Protein AF-X1LBW1-F1 (afdb_monomer_lite)

Sequence (336 aa):
MSADENAVLFTNGDNDTFAPWCLQEAYRVRKDVRIVNLSLANGAWYIKQIRDYMNLELGWTDEQIRALRPYRLPDGRTFRIQDQVINAIIDNNAGRVPINFSVTVQSSARKYHGMQTDSLLTLSGMKYRFDHKTSVLSFAGDESIAFFSDPELFRYASFVNQDVYKNETTIRVMGNLTNALLMTADGLRKSGRIEESVVILKQALEIMPTFYGTIRILAGLYAEQGETDSILALLEQYPQADKREVHLVLAKAYRSLDQPDRAGAVLDNLLIKWPTYRPALDEMMRLLIGMKNTEAIIAVLERWVHHNPGDEPVKEALQELINRLETDADSAGREM

Radius of gyration: 27.54 Å; chains: 1; bounding box: 62×52×82 Å

Foldseek 3Di:
DLFDFLEEEEDQDDPVAPVVVCCCPVVVPRVSYHYHHLVCLQDLVVLVCCCPVSVAAQVDDSVRSVVDQWDADPVRDICGSSQSSLQSRCVRCPVVHKYKYFLNQDQVSQDYPNHRQQQQWEQAAGITTGHNPGRHRHYDQVRNLCCLPPCVNDDCPLLLDPVDDDDPVNLVVCVSNLVSLQVSLVNCVVVVNLVSSLVSLVVSCSRPVQPLVSLLVNLLSCLVVLNLVVLVVSCVVNVPHPCLSSLLSSLVSCVVVVNLVSSLVSLVVSCVVPVQPVSSLVSNCVSCVVVVPLVVNLVSLVSSCVVVVPPVVSVVVSVVSVVVVVVVVVVVVVVD

Structure (mmCIF, N/CA/C/O backbone):
data_AF-X1LBW1-F1
#
_entry.id   AF-X1LBW1-F1
#
loop_
_atom_site.group_PDB
_atom_site.id
_atom_site.type_symbol
_atom_site.label_atom_id
_atom_site.label_alt_id
_atom_site.label_comp_id
_atom_site.label_asym_id
_atom_site.label_entity_id
_atom_site.label_seq_id
_atom_site.pdbx_PDB_ins_code
_atom_site.Cartn_x
_atom_site.Cartn_y
_atom_site.Cartn_z
_atom_site.occupancy
_atom_site.B_iso_or_equiv
_atom_site.auth_seq_id
_atom_site.auth_comp_id
_atom_site.auth_asym_id
_atom_site.auth_atom_id
_atom_site.pdbx_PDB_model_num
ATOM 1 N N . MET A 1 1 ? 1.157 -11.118 -17.095 1.00 52.69 1 MET A N 1
ATOM 2 C CA . MET A 1 1 ? 2.175 -10.160 -16.574 1.00 52.69 1 MET A CA 1
ATOM 3 C C . MET A 1 1 ? 1.594 -8.765 -16.725 1.00 52.69 1 MET A C 1
ATOM 5 O O . MET A 1 1 ? 1.121 -8.473 -17.813 1.00 52.69 1 MET A O 1
ATOM 9 N N . SER A 1 2 ? 1.597 -7.940 -15.674 1.00 68.88 2 SER A N 1
ATOM 10 C CA . SER A 1 2 ? 0.909 -6.635 -15.665 1.00 68.88 2 SER A CA 1
ATOM 11 C C . SER A 1 2 ? 1.465 -5.621 -16.668 1.00 68.88 2 SER A C 1
ATOM 13 O O . SER A 1 2 ? 0.782 -4.655 -16.983 1.00 68.88 2 SER A O 1
ATOM 15 N N . ALA A 1 3 ? 2.696 -5.789 -17.158 1.00 82.06 3 ALA A N 1
ATOM 16 C CA . ALA A 1 3 ? 3.318 -4.862 -18.097 1.00 82.06 3 ALA A CA 1
ATOM 17 C C . ALA A 1 3 ? 2.674 -4.935 -19.491 1.00 82.06 3 ALA A C 1
ATOM 19 O O . ALA A 1 3 ? 2.510 -6.026 -20.051 1.00 82.06 3 ALA A O 1
ATOM 20 N N . ASP A 1 4 ? 2.374 -3.759 -20.045 1.00 88.50 4 ASP A N 1
ATOM 21 C CA . ASP A 1 4 ? 1.836 -3.593 -21.397 1.00 88.50 4 ASP A CA 1
ATOM 22 C C . ASP A 1 4 ? 2.829 -4.117 -22.446 1.00 88.50 4 ASP A C 1
ATOM 24 O O . ASP A 1 4 ? 4.012 -4.329 -22.154 1.00 88.50 4 ASP A O 1
ATOM 28 N N . GLU A 1 5 ? 2.355 -4.344 -23.667 1.00 91.62 5 GLU A N 1
ATOM 29 C CA . GLU A 1 5 ? 3.211 -4.772 -24.773 1.00 91.62 5 GLU A CA 1
ATOM 30 C C . GLU A 1 5 ? 4.333 -3.750 -25.030 1.00 91.62 5 GLU A C 1
ATOM 32 O O . GLU A 1 5 ? 4.108 -2.538 -24.999 1.00 91.62 5 GLU A O 1
ATOM 37 N N . ASN A 1 6 ? 5.554 -4.238 -25.269 1.00 95.06 6 ASN A N 1
ATOM 38 C CA . ASN A 1 6 ? 6.750 -3.429 -25.545 1.00 95.06 6 ASN A CA 1
ATOM 39 C C . ASN A 1 6 ? 7.173 -2.459 -24.421 1.00 95.06 6 ASN A C 1
ATOM 41 O O . ASN A 1 6 ? 8.059 -1.623 -24.630 1.00 95.06 6 ASN A O 1
ATOM 45 N N . ALA A 1 7 ? 6.566 -2.551 -23.236 1.00 96.25 7 ALA A N 1
ATOM 46 C CA . ALA A 1 7 ? 6.783 -1.600 -22.156 1.00 96.25 7 ALA A CA 1
ATOM 47 C C . ALA A 1 7 ? 8.219 -1.605 -21.612 1.00 96.25 7 ALA A C 1
ATOM 49 O O . ALA A 1 7 ? 8.915 -2.621 -21.626 1.00 96.25 7 ALA A O 1
ATOM 50 N N . VAL A 1 8 ? 8.623 -0.479 -21.029 1.00 97.56 8 VAL A N 1
ATOM 51 C CA . VAL A 1 8 ? 9.737 -0.418 -20.080 1.00 97.56 8 VAL A CA 1
ATOM 52 C C . VAL A 1 8 ? 9.185 -0.657 -18.680 1.00 97.56 8 VAL A C 1
ATOM 54 O O . VAL A 1 8 ? 8.220 -0.007 -18.282 1.00 97.56 8 VAL A O 1
ATOM 57 N N . LEU A 1 9 ? 9.792 -1.571 -17.926 1.00 96.69 9 LEU A N 1
ATOM 58 C CA . LEU A 1 9 ? 9.482 -1.819 -16.522 1.00 96.69 9 LEU A CA 1
ATOM 59 C C . LEU A 1 9 ? 10.721 -1.548 -15.670 1.00 96.69 9 LEU A C 1
ATOM 61 O O . LEU A 1 9 ? 11.683 -2.316 -15.693 1.00 96.69 9 LEU A O 1
ATOM 65 N N . PHE A 1 10 ? 10.681 -0.470 -14.895 1.00 96.75 10 PHE A N 1
ATOM 66 C CA . PHE A 1 10 ? 11.687 -0.179 -13.885 1.00 96.75 10 PHE A CA 1
ATOM 67 C C . PHE A 1 10 ? 11.488 -1.051 -12.647 1.00 96.75 10 PHE A C 1
ATOM 69 O O . PHE A 1 10 ? 10.387 -1.127 -12.091 1.00 96.75 10 PHE A O 1
ATOM 76 N N . THR A 1 11 ? 12.573 -1.660 -12.189 1.00 95.19 11 THR A N 1
ATOM 77 C CA . THR A 1 11 ? 12.629 -2.554 -11.029 1.00 95.19 11 THR A CA 1
ATOM 78 C C . THR A 1 11 ? 13.737 -2.109 -10.076 1.00 95.19 11 THR A C 1
ATOM 80 O O . THR A 1 11 ? 14.621 -1.332 -10.451 1.00 95.19 11 THR A O 1
ATOM 83 N N . ASN A 1 12 ? 13.698 -2.559 -8.819 1.00 89.12 12 ASN A N 1
ATOM 84 C CA . ASN A 1 12 ? 14.688 -2.133 -7.826 1.00 89.12 12 ASN A CA 1
ATOM 85 C C . ASN A 1 12 ? 15.908 -3.072 -7.779 1.00 89.12 12 ASN A C 1
ATOM 87 O O . ASN A 1 12 ? 17.006 -2.627 -7.444 1.00 89.12 12 ASN A O 1
ATOM 91 N N . GLY A 1 13 ? 15.736 -4.345 -8.151 1.00 87.25 13 GLY A N 1
ATOM 92 C CA . GLY A 1 13 ? 16.783 -5.363 -8.195 1.00 87.25 13 GLY A CA 1
ATOM 93 C C . GLY A 1 13 ? 16.398 -6.656 -7.473 1.00 87.25 13 GLY A C 1
ATOM 94 O O . GLY A 1 13 ? 15.361 -6.751 -6.821 1.00 87.25 13 GLY A O 1
ATOM 95 N N . ASP A 1 14 ? 17.279 -7.655 -7.555 1.00 84.69 14 ASP A N 1
ATOM 96 C CA . ASP A 1 14 ? 17.098 -8.954 -6.899 1.00 84.69 14 ASP A CA 1
ATOM 97 C C . ASP A 1 14 ? 15.855 -9.709 -7.423 1.00 84.69 14 ASP A C 1
ATOM 99 O O . ASP A 1 14 ? 15.765 -10.007 -8.623 1.00 84.69 14 ASP A O 1
ATOM 103 N N . ASN A 1 15 ? 14.880 -9.988 -6.557 1.00 83.62 15 ASN A N 1
ATOM 104 C CA . ASN A 1 15 ? 13.738 -10.857 -6.850 1.00 83.62 15 ASN A CA 1
ATOM 105 C C . ASN A 1 15 ? 12.766 -10.293 -7.898 1.00 83.62 15 ASN A C 1
ATOM 107 O O . ASN A 1 15 ? 12.076 -11.063 -8.564 1.00 83.62 15 ASN A O 1
ATOM 111 N N . ASP A 1 16 ? 12.713 -8.970 -8.077 1.00 86.62 16 ASP A N 1
ATOM 112 C CA . ASP A 1 16 ? 11.838 -8.329 -9.068 1.00 86.62 16 ASP A CA 1
ATOM 113 C C . ASP A 1 16 ? 12.497 -8.164 -10.451 1.00 86.62 16 ASP A C 1
ATOM 115 O O . ASP A 1 16 ? 11.848 -7.697 -11.383 1.00 86.62 16 ASP A O 1
ATOM 119 N N . THR A 1 17 ? 13.768 -8.564 -10.599 1.00 93.44 17 THR A N 1
ATOM 120 C CA . THR A 1 17 ? 14.554 -8.388 -11.832 1.00 93.44 17 THR A CA 1
ATOM 121 C C . THR A 1 17 ? 15.082 -9.708 -12.384 1.00 93.44 17 THR A C 1
ATOM 123 O O . THR A 1 17 ? 14.859 -10.021 -13.553 1.00 93.44 17 THR A O 1
ATOM 126 N N . PHE A 1 18 ? 15.797 -10.494 -11.572 1.00 93.94 18 PHE A N 1
ATOM 127 C CA . PHE A 1 18 ? 16.566 -11.629 -12.092 1.00 93.94 18 PHE A CA 1
ATOM 128 C C . PHE A 1 18 ? 15.677 -12.783 -12.559 1.00 93.94 18 PHE A C 1
ATOM 130 O O . PHE A 1 18 ? 15.949 -13.383 -13.598 1.00 93.94 18 PHE A O 1
ATOM 137 N N . ALA A 1 19 ? 14.588 -13.066 -11.840 1.00 91.50 19 ALA A N 1
ATOM 138 C CA . ALA A 1 19 ? 13.623 -14.075 -12.265 1.00 91.50 19 ALA A CA 1
ATOM 139 C C . ALA A 1 19 ? 12.946 -13.691 -13.599 1.00 91.50 19 ALA A C 1
ATOM 141 O O . ALA A 1 19 ? 12.982 -14.504 -14.526 1.00 91.50 19 ALA A O 1
ATOM 142 N N . PRO A 1 20 ? 12.424 -12.460 -13.776 1.00 92.31 20 PRO A N 1
ATOM 143 C CA . PRO A 1 20 ? 11.953 -12.006 -15.082 1.00 92.31 20 PRO A CA 1
ATOM 144 C C . PRO A 1 20 ? 13.001 -12.059 -16.207 1.00 92.31 20 PRO A C 1
ATOM 146 O O . PRO A 1 20 ? 12.679 -12.530 -17.295 1.00 92.31 20 PRO A O 1
ATOM 149 N N . TRP A 1 21 ? 14.257 -11.665 -15.969 1.00 95.25 21 TRP A N 1
ATOM 150 C CA . TRP A 1 21 ? 15.316 -11.806 -16.983 1.00 95.25 21 TRP A CA 1
ATOM 151 C C . TRP A 1 21 ? 15.579 -13.260 -17.369 1.00 95.25 21 TRP A C 1
ATOM 153 O O . TRP A 1 21 ? 15.756 -13.557 -18.548 1.00 95.25 21 TRP A O 1
ATOM 163 N N . CYS A 1 22 ? 15.566 -14.182 -16.405 1.00 96.06 22 CYS A N 1
ATOM 164 C CA . CYS A 1 22 ? 15.678 -15.610 -16.687 1.00 96.06 22 CYS A CA 1
ATOM 165 C C . CYS A 1 22 ? 14.526 -16.085 -17.588 1.00 96.06 22 CYS A C 1
ATOM 167 O O . CYS A 1 22 ? 14.761 -16.744 -18.602 1.00 96.06 22 CYS A O 1
ATOM 169 N N . LEU A 1 23 ? 13.287 -15.682 -17.278 1.00 94.50 23 LEU A N 1
ATOM 170 C CA . LEU A 1 23 ? 12.117 -15.972 -18.112 1.00 94.50 23 LEU A CA 1
ATOM 171 C C . LEU A 1 23 ? 12.276 -15.430 -19.542 1.00 94.50 23 LEU A C 1
ATOM 173 O O . LEU A 1 23 ? 11.955 -16.132 -20.501 1.00 94.50 23 LEU A O 1
ATOM 177 N N . GLN A 1 24 ? 12.817 -14.222 -19.702 1.00 95.31 24 GLN A N 1
ATOM 178 C CA . GLN A 1 24 ? 13.047 -13.615 -21.015 1.00 95.31 24 GLN A CA 1
ATOM 179 C C . GLN A 1 24 ? 14.163 -14.303 -21.803 1.00 95.31 24 GLN A C 1
ATOM 181 O O . GLN A 1 24 ? 14.005 -14.595 -22.993 1.00 95.31 24 GLN A O 1
ATOM 186 N N . GLU A 1 25 ? 15.301 -14.569 -21.165 1.00 95.12 25 GLU A N 1
ATOM 187 C CA . GLU A 1 25 ? 16.496 -15.013 -21.878 1.00 95.12 25 GLU A CA 1
ATOM 188 C C . GLU A 1 25 ? 16.581 -16.523 -22.048 1.00 95.12 25 GLU A C 1
ATOM 190 O O . GLU A 1 25 ? 16.871 -16.977 -23.157 1.00 95.12 25 GLU A O 1
ATOM 195 N N . ALA A 1 26 ? 16.265 -17.295 -21.008 1.00 97.31 26 ALA A N 1
ATOM 196 C CA . ALA A 1 26 ? 16.287 -18.753 -21.072 1.00 97.31 26 ALA A CA 1
ATOM 197 C C . ALA A 1 26 ? 14.982 -19.316 -21.649 1.00 97.31 26 ALA A C 1
ATOM 199 O O . ALA A 1 26 ? 15.019 -20.195 -22.507 1.00 97.31 26 ALA A O 1
ATOM 200 N N . TYR A 1 27 ? 13.835 -18.780 -21.220 1.00 96.62 27 TYR A N 1
ATOM 201 C CA . TYR A 1 27 ? 12.519 -19.345 -21.549 1.00 96.62 27 TYR A CA 1
ATOM 202 C C . TYR A 1 27 ? 11.760 -18.582 -22.641 1.00 96.62 27 TYR A C 1
ATOM 204 O O . TYR A 1 27 ? 10.669 -18.994 -23.025 1.00 96.62 27 TYR A O 1
ATOM 212 N N . ARG A 1 28 ? 12.339 -17.497 -23.177 1.00 95.56 28 ARG A N 1
ATOM 213 C CA . ARG A 1 28 ? 11.780 -16.703 -24.288 1.00 95.56 28 ARG A CA 1
ATOM 214 C C . ARG A 1 28 ? 10.382 -16.130 -24.013 1.00 95.56 28 ARG A C 1
ATOM 216 O O . ARG A 1 28 ? 9.629 -15.855 -24.943 1.00 95.56 28 ARG A O 1
ATOM 223 N N . VAL A 1 29 ? 10.047 -15.893 -22.746 1.00 93.81 29 VAL A N 1
ATOM 224 C CA . VAL A 1 29 ? 8.759 -15.323 -22.324 1.00 93.81 29 VAL A CA 1
ATOM 225 C C . VAL A 1 29 ? 8.837 -13.798 -22.316 1.00 93.81 29 VAL A C 1
ATOM 227 O O . VAL A 1 29 ? 9.729 -13.243 -21.685 1.00 93.81 29 VAL A O 1
ATOM 230 N N . ARG A 1 30 ? 7.882 -13.112 -22.963 1.00 92.69 30 ARG A N 1
ATOM 231 C CA . ARG A 1 30 ? 7.738 -11.637 -22.937 1.00 92.69 30 ARG A CA 1
ATOM 232 C C . ARG A 1 30 ? 9.042 -10.876 -23.226 1.00 92.69 30 ARG A C 1
ATOM 234 O O . ARG A 1 30 ? 9.407 -9.939 -22.514 1.00 92.69 30 ARG A O 1
ATOM 241 N N . LYS A 1 31 ? 9.765 -11.279 -24.280 1.00 94.56 31 LYS A N 1
ATOM 242 C CA . LYS A 1 31 ? 10.986 -10.583 -24.739 1.00 94.56 31 LYS A CA 1
ATOM 243 C C . LYS A 1 31 ? 10.730 -9.152 -25.237 1.00 94.56 31 LYS A C 1
ATOM 245 O O . LYS A 1 31 ? 11.685 -8.420 -25.462 1.00 94.56 31 LYS A O 1
ATOM 250 N N . ASP A 1 32 ? 9.468 -8.769 -25.410 1.00 95.19 32 ASP A N 1
ATOM 251 C CA . ASP A 1 32 ? 9.035 -7.419 -25.771 1.00 95.19 32 ASP A CA 1
ATOM 252 C C . ASP A 1 32 ? 9.242 -6.400 -24.634 1.00 95.19 32 ASP A C 1
ATOM 254 O O . ASP A 1 32 ? 9.499 -5.227 -24.895 1.00 95.19 32 ASP A O 1
ATOM 258 N N . VAL A 1 33 ? 9.165 -6.825 -23.367 1.00 96.06 33 VAL A N 1
ATOM 259 C CA . VAL A 1 33 ? 9.290 -5.922 -22.210 1.00 96.06 33 VAL A CA 1
ATOM 260 C C . VAL A 1 33 ? 10.757 -5.638 -21.899 1.00 96.06 33 VAL A C 1
ATOM 262 O O . VAL A 1 33 ? 11.563 -6.552 -21.753 1.00 96.06 33 VAL A O 1
ATOM 265 N N . ARG A 1 34 ? 11.121 -4.371 -21.702 1.00 96.94 34 ARG A N 1
ATOM 266 C CA . ARG A 1 34 ? 12.467 -3.983 -21.258 1.00 96.94 34 ARG A CA 1
ATOM 267 C C . ARG A 1 34 ? 12.488 -3.837 -19.746 1.00 96.94 34 ARG A C 1
ATOM 269 O O . ARG A 1 34 ? 11.929 -2.885 -19.208 1.00 96.94 34 ARG A O 1
ATOM 276 N N . ILE A 1 35 ? 13.139 -4.771 -19.060 1.00 96.88 35 ILE A N 1
ATOM 277 C CA . ILE A 1 35 ? 13.239 -4.767 -17.597 1.00 96.88 35 ILE A CA 1
ATOM 278 C C . ILE A 1 35 ? 14.522 -4.046 -17.184 1.00 96.88 35 ILE A C 1
ATOM 280 O O . ILE A 1 35 ? 15.626 -4.569 -17.373 1.00 96.88 35 ILE A O 1
ATOM 284 N N . VAL A 1 36 ? 14.364 -2.841 -16.632 1.00 97.50 36 VAL A N 1
ATOM 285 C CA . VAL A 1 36 ? 15.458 -1.932 -16.275 1.00 97.50 36 VAL A CA 1
ATOM 286 C C . VAL A 1 36 ? 15.658 -1.916 -14.761 1.00 97.50 36 VAL A C 1
ATOM 288 O O . VAL A 1 36 ? 14.841 -1.382 -14.013 1.00 97.50 36 VAL A O 1
ATOM 291 N N . ASN A 1 37 ? 16.787 -2.458 -14.314 1.00 96.88 37 ASN A N 1
ATOM 292 C CA . ASN A 1 37 ? 17.170 -2.521 -12.909 1.00 96.88 37 ASN A CA 1
ATOM 293 C C . ASN A 1 37 ? 17.844 -1.216 -12.469 1.00 96.88 37 ASN A C 1
ATOM 295 O O . ASN A 1 37 ? 18.961 -0.905 -12.892 1.00 96.88 37 ASN A O 1
ATOM 299 N N . LEU A 1 38 ? 17.199 -0.478 -11.566 1.00 95.50 38 LEU A N 1
ATOM 300 C CA . LEU A 1 38 ? 17.697 0.814 -11.095 1.00 95.50 38 LEU A CA 1
ATOM 301 C C . LEU A 1 38 ? 18.982 0.716 -10.262 1.00 95.50 38 LEU A C 1
ATOM 303 O O . LEU A 1 38 ? 19.807 1.627 -10.321 1.00 95.50 38 LEU A O 1
ATOM 307 N N . SER A 1 39 ? 19.203 -0.386 -9.541 1.00 93.25 39 SER A N 1
ATOM 308 C CA . SER A 1 39 ? 20.447 -0.598 -8.788 1.00 93.25 39 SER A CA 1
ATOM 309 C C . SER A 1 39 ? 21.655 -0.726 -9.720 1.00 93.25 39 SER A C 1
ATOM 311 O O . SER A 1 39 ? 22.729 -0.194 -9.430 1.00 93.25 39 SER A O 1
ATOM 313 N N . LEU A 1 40 ? 21.475 -1.371 -10.879 1.00 95.69 40 LEU A N 1
ATOM 314 C CA . LEU A 1 40 ? 22.520 -1.522 -11.897 1.00 95.69 40 LEU A CA 1
ATOM 315 C C . LEU A 1 40 ? 22.649 -0.291 -12.806 1.00 95.69 40 LEU A C 1
ATOM 317 O O . LEU A 1 40 ? 23.730 -0.051 -13.347 1.00 95.69 40 LEU A O 1
ATOM 321 N N . ALA A 1 41 ? 21.607 0.545 -12.907 1.00 95.50 41 ALA A N 1
ATOM 322 C CA . ALA A 1 41 ? 21.559 1.796 -13.685 1.00 95.50 41 ALA A CA 1
ATOM 323 C C . ALA A 1 41 ? 22.493 2.917 -13.181 1.00 95.50 41 ALA A C 1
ATOM 325 O O . ALA A 1 41 ? 22.325 4.082 -13.524 1.00 95.50 41 ALA A O 1
ATOM 326 N N . ASN A 1 42 ? 23.508 2.570 -12.393 1.00 94.25 42 ASN A N 1
ATOM 327 C CA . ASN A 1 42 ? 24.615 3.440 -12.015 1.00 94.25 42 ASN A CA 1
ATOM 328 C C . ASN A 1 42 ? 25.922 3.071 -12.748 1.00 94.25 42 ASN A C 1
ATOM 330 O O . ASN A 1 42 ? 26.865 3.861 -12.759 1.00 94.25 42 ASN A O 1
ATOM 334 N N . GLY A 1 43 ? 25.998 1.880 -13.357 1.00 95.75 43 GLY A N 1
ATOM 335 C CA . GLY A 1 43 ? 27.180 1.390 -14.062 1.00 95.75 43 GLY A CA 1
ATOM 336 C C . GLY A 1 43 ? 27.147 1.700 -15.557 1.00 95.75 43 GLY A C 1
ATOM 337 O O . GLY A 1 43 ? 26.205 1.324 -16.250 1.00 95.75 43 GLY A O 1
ATOM 338 N N . ALA A 1 44 ? 28.216 2.305 -16.085 1.00 97.12 44 ALA A N 1
ATOM 339 C CA . ALA A 1 44 ? 28.330 2.644 -17.508 1.00 97.12 44 ALA A CA 1
ATOM 340 C C . ALA A 1 44 ? 28.107 1.438 -18.444 1.00 97.12 44 ALA A C 1
ATOM 342 O O . ALA A 1 44 ? 27.504 1.586 -19.501 1.00 97.12 44 ALA A O 1
ATOM 343 N N . TRP A 1 45 ? 28.555 0.240 -18.050 1.00 97.44 45 TRP A N 1
ATOM 344 C CA . TRP A 1 45 ? 28.339 -0.992 -18.817 1.00 97.44 45 TRP A CA 1
ATOM 345 C C . TRP A 1 45 ? 26.848 -1.330 -18.963 1.00 97.44 45 TRP A C 1
ATOM 347 O O . TRP A 1 45 ? 26.405 -1.703 -20.045 1.00 97.44 45 TRP A O 1
ATOM 357 N N . TYR A 1 46 ? 26.064 -1.150 -17.897 1.00 97.75 46 TYR A N 1
ATOM 358 C CA . TYR A 1 46 ? 24.644 -1.481 -17.891 1.00 97.75 46 TYR A CA 1
ATOM 359 C C . TYR A 1 46 ? 23.833 -0.417 -18.625 1.00 97.75 46 TYR A C 1
ATOM 361 O O . TYR A 1 46 ? 22.914 -0.741 -19.365 1.00 97.75 46 TYR A O 1
ATOM 369 N N . ILE A 1 47 ? 24.227 0.854 -18.511 1.00 98.50 47 ILE A N 1
ATOM 370 C CA . ILE A 1 47 ? 23.620 1.946 -19.284 1.00 98.50 47 ILE A CA 1
ATOM 371 C C . ILE A 1 47 ? 23.821 1.720 -20.792 1.00 98.50 47 ILE A C 1
ATOM 373 O O . ILE A 1 47 ? 22.891 1.916 -21.571 1.00 98.50 47 ILE A O 1
ATOM 377 N N . LYS A 1 48 ? 24.993 1.223 -21.212 1.00 98.25 48 LYS A N 1
ATOM 378 C CA . LYS A 1 48 ? 25.202 0.785 -22.602 1.00 98.25 48 LYS A CA 1
ATOM 379 C C . LYS A 1 48 ? 24.311 -0.396 -22.975 1.00 98.25 48 LYS A C 1
ATOM 381 O O . LYS A 1 48 ? 23.717 -0.379 -24.040 1.00 98.25 48 LYS A O 1
ATOM 386 N N . GLN A 1 49 ? 24.149 -1.384 -22.094 1.00 97.56 49 GLN A N 1
ATOM 387 C CA . GLN A 1 49 ? 23.229 -2.500 -22.336 1.00 97.56 49 GLN A CA 1
ATOM 388 C C . GLN A 1 49 ? 21.771 -2.031 -22.501 1.00 97.56 49 GLN A C 1
ATOM 390 O O . GLN A 1 49 ? 21.075 -2.520 -23.387 1.00 97.56 49 GLN A O 1
ATOM 395 N N . ILE A 1 50 ? 21.312 -1.069 -21.695 1.00 98.19 50 ILE A N 1
ATOM 396 C CA . ILE A 1 50 ? 19.992 -0.439 -21.849 1.00 98.19 50 ILE A CA 1
ATOM 397 C C . ILE A 1 50 ? 19.856 0.174 -23.252 1.00 98.19 50 ILE A C 1
ATOM 399 O O . ILE A 1 50 ? 18.870 -0.081 -23.942 1.00 98.19 50 ILE A O 1
ATOM 403 N N . ARG A 1 51 ? 20.856 0.947 -23.691 1.00 98.25 51 ARG A N 1
ATOM 404 C CA . ARG A 1 51 ? 20.834 1.599 -25.006 1.00 98.25 51 ARG A CA 1
ATOM 405 C C . ARG A 1 51 ? 20.887 0.594 -26.158 1.00 98.25 51 ARG A C 1
ATOM 407 O O . ARG A 1 51 ? 20.036 0.622 -27.037 1.00 98.25 51 ARG A O 1
ATOM 414 N N . ASP A 1 52 ? 21.866 -0.303 -26.128 1.00 97.69 52 ASP A N 1
ATOM 415 C CA . ASP A 1 52 ? 22.264 -1.110 -27.284 1.00 97.69 52 ASP A CA 1
ATOM 416 C C . ASP A 1 52 ? 21.507 -2.440 -27.358 1.00 97.69 52 ASP A C 1
ATOM 418 O O . ASP A 1 52 ? 21.049 -2.838 -28.426 1.00 97.69 52 ASP A O 1
ATOM 422 N N . TYR A 1 53 ? 21.360 -3.138 -26.226 1.00 95.81 53 TYR A N 1
ATOM 423 C CA . TYR A 1 53 ? 20.718 -4.457 -26.182 1.00 95.81 53 TYR A CA 1
ATOM 424 C C . TYR A 1 53 ? 19.206 -4.356 -25.976 1.00 95.81 53 TYR A C 1
ATOM 426 O O . TYR A 1 53 ? 18.442 -5.020 -26.672 1.00 95.81 53 TYR A O 1
ATOM 434 N N . MET A 1 54 ? 18.757 -3.516 -25.036 1.00 96.00 54 MET A N 1
ATOM 435 C CA . MET A 1 54 ? 17.319 -3.317 -24.789 1.00 96.00 54 MET A CA 1
ATOM 436 C C . MET A 1 54 ? 16.671 -2.369 -25.812 1.00 96.00 54 MET A C 1
ATOM 438 O O . MET A 1 54 ? 15.439 -2.271 -25.862 1.00 96.00 54 MET A O 1
ATOM 442 N N . ASN A 1 55 ? 17.496 -1.722 -26.647 1.00 96.00 55 ASN A N 1
ATOM 443 C CA . ASN A 1 55 ? 17.097 -0.796 -27.702 1.00 96.00 55 ASN A CA 1
ATOM 444 C C . ASN A 1 55 ? 16.220 0.348 -27.163 1.00 96.00 55 ASN A C 1
ATOM 446 O O . ASN A 1 55 ? 15.118 0.588 -27.663 1.00 96.00 55 ASN A O 1
ATOM 450 N N . LEU A 1 56 ? 16.685 0.993 -26.085 1.00 97.50 56 LEU A N 1
ATOM 451 C CA . LEU A 1 56 ? 16.056 2.175 -25.494 1.00 97.50 56 LEU A CA 1
ATOM 452 C C . LEU A 1 56 ? 16.867 3.427 -25.813 1.00 97.50 56 LEU A C 1
ATOM 454 O O . LEU A 1 56 ? 18.082 3.474 -25.627 1.00 97.50 56 LEU A O 1
ATOM 458 N N . GLU A 1 57 ? 16.186 4.469 -26.273 1.00 97.56 57 GLU A N 1
ATOM 459 C CA . GLU A 1 57 ? 16.846 5.708 -26.657 1.00 97.56 57 GLU A CA 1
ATOM 460 C C . GLU A 1 57 ? 17.247 6.496 -25.405 1.00 97.56 57 GLU A C 1
ATOM 462 O O . GLU A 1 57 ? 16.407 6.789 -24.560 1.00 97.56 57 GLU A O 1
ATOM 467 N N . LEU A 1 58 ? 18.536 6.811 -25.251 1.00 97.75 58 LEU A N 1
ATOM 468 C CA . LEU A 1 58 ? 19.040 7.593 -24.109 1.00 97.75 58 LEU A CA 1
ATOM 469 C C . LEU A 1 58 ? 19.565 8.976 -24.513 1.00 97.75 58 LEU A C 1
ATOM 471 O O . LEU A 1 58 ? 19.838 9.801 -23.648 1.00 97.75 58 LEU A O 1
ATOM 475 N N . GLY A 1 59 ? 19.765 9.217 -25.813 1.00 96.62 59 GLY A N 1
ATOM 476 C CA . GLY A 1 59 ? 20.383 10.449 -26.312 1.00 96.62 59 GLY A CA 1
ATOM 477 C C . GLY A 1 59 ? 21.861 10.617 -25.929 1.00 96.62 59 GLY A C 1
ATOM 478 O O . GLY A 1 59 ? 22.382 11.728 -26.004 1.00 96.62 59 GLY A O 1
ATOM 479 N N . TRP A 1 60 ? 22.542 9.542 -25.507 1.00 98.00 60 TRP A N 1
ATOM 480 C CA . TRP A 1 60 ? 23.928 9.597 -25.031 1.00 98.00 60 TRP A CA 1
ATOM 481 C C . TRP A 1 60 ? 24.906 8.757 -25.854 1.00 98.00 60 TRP A C 1
ATOM 483 O O . TRP A 1 60 ? 24.671 7.576 -26.140 1.00 98.00 60 TRP A O 1
ATOM 493 N N . THR A 1 61 ? 26.067 9.345 -26.144 1.00 97.94 61 THR A N 1
ATOM 494 C CA . THR A 1 61 ? 27.234 8.635 -26.679 1.00 97.94 61 THR A CA 1
ATOM 495 C C . THR A 1 61 ? 27.949 7.825 -25.597 1.00 97.94 61 THR A C 1
ATOM 497 O O . THR A 1 61 ? 27.716 7.973 -24.395 1.00 97.94 61 THR A O 1
ATOM 500 N N . ASP A 1 62 ? 28.879 6.973 -26.020 1.00 97.88 62 ASP A N 1
ATOM 501 C CA . ASP A 1 62 ? 29.730 6.196 -25.121 1.00 97.88 62 ASP A CA 1
ATOM 502 C C . ASP A 1 62 ? 30.561 7.068 -24.172 1.00 97.88 62 ASP A C 1
ATOM 504 O O . ASP A 1 62 ? 30.739 6.723 -23.001 1.00 97.88 62 ASP A O 1
ATOM 508 N N . GLU A 1 63 ? 31.066 8.198 -24.665 1.00 97.69 63 GLU A N 1
ATOM 509 C CA . GLU A 1 63 ? 31.817 9.183 -23.888 1.00 97.69 63 GLU A CA 1
ATOM 510 C C . GLU A 1 63 ? 30.925 9.828 -22.829 1.00 97.69 63 GLU A C 1
ATOM 512 O O . GLU A 1 63 ? 31.326 9.902 -21.667 1.00 97.69 63 GLU A O 1
ATOM 517 N N . GLN A 1 64 ? 29.707 10.228 -23.205 1.00 98.00 64 GLN A N 1
ATOM 518 C CA . GLN A 1 64 ? 28.742 10.829 -22.283 1.00 98.00 64 GLN A CA 1
ATOM 519 C C . GLN A 1 64 ? 28.339 9.844 -21.183 1.00 98.00 64 GLN A C 1
ATOM 521 O O . GLN A 1 64 ? 28.383 10.206 -20.010 1.00 98.00 64 GLN A O 1
ATOM 526 N N . ILE A 1 65 ? 28.065 8.578 -21.526 1.00 98.06 65 ILE A N 1
ATOM 527 C CA . ILE A 1 65 ? 27.761 7.528 -20.539 1.00 98.06 65 ILE A CA 1
ATOM 528 C C . ILE A 1 65 ? 28.926 7.340 -19.554 1.00 98.06 65 ILE A C 1
ATOM 530 O O . ILE A 1 65 ? 28.707 7.257 -18.345 1.00 98.06 65 ILE A O 1
ATOM 534 N N . ARG A 1 66 ? 30.181 7.304 -20.032 1.00 96.25 66 ARG A N 1
ATOM 535 C CA . ARG A 1 66 ? 31.367 7.200 -19.154 1.00 96.25 66 ARG A CA 1
ATOM 536 C C . ARG A 1 66 ? 31.564 8.437 -18.272 1.00 96.25 66 ARG A C 1
ATOM 538 O O . ARG A 1 66 ? 32.159 8.329 -17.195 1.00 96.25 66 ARG A O 1
ATOM 545 N N . ALA A 1 67 ? 31.086 9.595 -18.716 1.00 96.94 67 ALA A N 1
ATOM 546 C CA . ALA A 1 67 ? 31.204 10.865 -18.011 1.00 96.94 67 ALA A CA 1
ATOM 547 C C . ALA A 1 67 ? 30.077 11.124 -16.994 1.00 96.94 67 ALA A C 1
ATOM 549 O O . ALA A 1 67 ? 30.223 12.039 -16.189 1.00 96.94 67 ALA A O 1
ATOM 550 N N . LEU A 1 68 ? 29.001 10.324 -16.968 1.00 97.12 68 LEU A N 1
ATOM 551 C CA . LEU A 1 68 ? 27.896 10.494 -16.014 1.00 97.12 68 LEU A CA 1
ATOM 552 C C . LEU A 1 68 ? 28.393 10.472 -14.565 1.00 97.12 68 LEU A C 1
ATOM 554 O O . LEU A 1 68 ? 29.116 9.562 -14.148 1.00 97.12 68 LEU A O 1
ATOM 558 N N . ARG A 1 69 ? 27.990 11.467 -13.775 1.00 96.25 69 ARG A N 1
ATOM 559 C CA . ARG A 1 69 ? 28.311 11.567 -12.347 1.00 96.25 69 ARG A CA 1
ATOM 560 C C . ARG A 1 69 ? 27.078 12.012 -11.567 1.00 96.25 69 ARG A C 1
ATOM 562 O O . ARG A 1 69 ? 26.271 12.778 -12.097 1.00 96.25 69 ARG A O 1
ATOM 569 N N . PRO A 1 70 ? 26.919 11.577 -10.306 1.00 95.19 70 PRO A N 1
ATOM 570 C CA . PRO A 1 70 ? 25.955 12.199 -9.416 1.00 95.19 70 PRO A CA 1
ATOM 571 C C . PRO A 1 70 ? 26.308 13.674 -9.203 1.00 95.19 70 PRO A C 1
ATOM 573 O O . PRO A 1 70 ? 27.486 14.015 -9.087 1.00 95.19 70 PRO A O 1
ATOM 576 N N . TYR A 1 71 ? 25.302 14.533 -9.083 1.00 93.56 71 TYR A N 1
ATOM 577 C CA . TYR A 1 71 ? 25.496 15.945 -8.746 1.00 93.56 71 TYR A CA 1
ATOM 578 C C . TYR A 1 71 ? 24.480 16.412 -7.699 1.00 93.56 71 TYR A C 1
ATOM 580 O O . TYR A 1 71 ? 23.509 15.715 -7.397 1.00 93.56 71 TYR A O 1
ATOM 588 N N . ARG A 1 72 ? 24.735 17.567 -7.077 1.00 92.88 72 ARG A N 1
ATOM 589 C CA . ARG A 1 72 ? 23.847 18.164 -6.068 1.00 92.88 72 ARG A CA 1
ATOM 590 C C . ARG A 1 72 ? 22.876 19.136 -6.732 1.00 92.88 72 ARG A C 1
ATOM 592 O O . ARG A 1 72 ? 23.289 19.961 -7.540 1.00 92.88 72 ARG A O 1
ATOM 599 N N . LEU A 1 73 ? 21.598 19.022 -6.385 1.00 87.75 73 LEU A N 1
ATOM 600 C CA . LEU A 1 73 ? 20.559 19.978 -6.756 1.00 87.75 73 LEU A CA 1
ATOM 601 C C . LEU A 1 73 ? 20.626 21.217 -5.841 1.00 87.75 73 LEU A C 1
ATOM 603 O O . LEU A 1 73 ? 21.181 21.120 -4.742 1.00 87.75 73 LEU A O 1
ATOM 607 N N . PRO A 1 74 ? 20.046 22.365 -6.248 1.00 88.81 74 PRO A N 1
ATOM 608 C CA . PRO A 1 74 ? 20.038 23.594 -5.444 1.00 88.81 74 PRO A CA 1
ATOM 609 C C . PRO A 1 74 ? 19.454 23.436 -4.032 1.00 88.81 74 PRO A C 1
ATOM 611 O O . PRO A 1 74 ? 19.853 24.141 -3.115 1.00 88.81 74 PRO A O 1
ATOM 614 N N . ASP A 1 75 ? 18.550 22.477 -3.838 1.00 86.56 75 ASP A N 1
ATOM 615 C CA . ASP A 1 75 ? 17.940 22.146 -2.544 1.00 86.56 75 ASP A CA 1
ATOM 616 C C . ASP A 1 75 ? 18.770 21.162 -1.690 1.00 86.56 75 ASP A C 1
ATOM 618 O O . ASP A 1 75 ? 18.292 20.633 -0.688 1.00 86.56 75 ASP A O 1
ATOM 622 N N . GLY A 1 76 ? 20.009 20.872 -2.097 1.00 85.94 76 GLY A N 1
ATOM 623 C CA . GLY A 1 76 ? 20.940 19.999 -1.383 1.00 85.94 76 GLY A CA 1
ATOM 624 C C . GLY A 1 76 ? 20.760 18.501 -1.649 1.00 85.94 76 GLY A C 1
ATOM 625 O O . GLY A 1 76 ? 21.625 17.702 -1.263 1.00 85.94 76 GLY A O 1
ATOM 626 N N . ARG A 1 77 ? 19.699 18.074 -2.348 1.00 85.62 77 ARG A N 1
ATOM 627 C CA . ARG A 1 77 ? 19.492 16.656 -2.691 1.00 85.62 77 ARG A CA 1
ATOM 628 C C . ARG A 1 77 ? 20.529 16.180 -3.713 1.00 85.62 77 ARG A C 1
ATOM 630 O O . ARG A 1 77 ? 20.975 16.932 -4.574 1.00 85.62 77 ARG A O 1
ATOM 637 N N . THR A 1 78 ? 20.916 14.905 -3.644 1.00 89.56 78 THR A N 1
ATOM 638 C CA . THR A 1 78 ? 21.752 14.276 -4.682 1.00 89.56 78 THR A CA 1
ATOM 639 C C . THR A 1 78 ? 20.878 13.761 -5.818 1.00 89.56 78 THR A C 1
ATOM 641 O O . THR A 1 78 ? 19.961 12.969 -5.584 1.00 89.56 78 THR A O 1
ATOM 644 N N . PHE A 1 79 ? 21.201 14.170 -7.042 1.00 91.56 79 PHE A N 1
ATOM 645 C CA . PHE A 1 79 ? 20.682 13.580 -8.267 1.00 91.56 79 PHE A CA 1
ATOM 646 C C . PHE A 1 79 ? 21.628 12.466 -8.717 1.00 91.56 79 PHE A C 1
ATOM 648 O O . PHE A 1 79 ? 22.780 12.717 -9.082 1.00 91.56 79 PHE A O 1
ATOM 655 N N . ARG A 1 80 ? 21.181 11.214 -8.590 1.00 93.69 80 ARG A N 1
ATOM 656 C CA . ARG A 1 80 ? 22.007 10.018 -8.827 1.00 93.69 80 ARG A CA 1
ATOM 657 C C . ARG A 1 80 ? 22.088 9.703 -10.319 1.00 93.69 80 ARG A C 1
ATOM 659 O O . ARG A 1 80 ? 21.292 10.207 -11.104 1.00 93.69 80 ARG A O 1
ATOM 666 N N . ILE A 1 81 ? 23.007 8.818 -10.703 1.00 95.69 81 ILE A N 1
ATOM 667 C CA . ILE A 1 81 ? 23.099 8.348 -12.095 1.00 95.69 81 ILE A CA 1
ATOM 668 C C . ILE A 1 81 ? 21.812 7.612 -12.491 1.00 95.69 81 ILE A C 1
ATOM 670 O O . ILE A 1 81 ? 21.250 7.916 -13.534 1.00 95.69 81 ILE A O 1
ATOM 674 N N . GLN A 1 82 ? 21.269 6.747 -11.628 1.00 94.81 82 GLN A N 1
ATOM 675 C CA . GLN A 1 82 ? 19.976 6.101 -11.896 1.00 94.81 82 GLN A CA 1
ATOM 676 C C . GLN A 1 82 ? 18.828 7.099 -12.141 1.00 94.81 82 GLN A C 1
ATOM 678 O O . GLN A 1 82 ? 17.968 6.835 -12.973 1.00 94.81 82 GLN A O 1
ATOM 683 N N . ASP A 1 83 ? 18.822 8.252 -11.456 1.00 94.44 83 ASP A N 1
ATOM 684 C CA . ASP A 1 83 ? 17.783 9.275 -11.638 1.00 94.44 83 ASP A CA 1
ATOM 685 C C . ASP A 1 83 ? 17.949 9.949 -13.019 1.00 94.44 83 ASP A C 1
ATOM 687 O O . ASP A 1 83 ? 16.971 10.204 -13.718 1.00 94.44 83 ASP A O 1
ATOM 691 N N . GLN A 1 84 ? 19.197 10.156 -13.461 1.00 96.31 84 GLN A N 1
ATOM 692 C CA . GLN A 1 84 ? 19.519 10.640 -14.810 1.00 96.31 84 GLN A CA 1
ATOM 693 C C . GLN A 1 84 ? 19.105 9.630 -15.893 1.00 96.31 84 GLN A C 1
ATOM 695 O O . GLN A 1 84 ? 18.590 10.030 -16.933 1.00 96.31 84 GLN A O 1
ATOM 700 N N . VAL A 1 85 ? 19.301 8.327 -15.658 1.00 97.12 85 VAL A N 1
ATOM 701 C CA . VAL A 1 85 ? 18.891 7.260 -16.591 1.00 97.12 85 VAL A CA 1
ATOM 702 C C . VAL A 1 85 ? 17.369 7.191 -16.717 1.00 97.12 85 VAL A C 1
ATOM 704 O O . VAL A 1 85 ? 16.867 7.074 -17.832 1.00 97.12 85 VAL A O 1
ATOM 707 N N . ILE A 1 86 ? 16.629 7.308 -15.606 1.00 96.44 86 ILE A N 1
ATOM 708 C CA . ILE A 1 86 ? 15.159 7.395 -15.631 1.00 96.44 86 ILE A CA 1
ATOM 709 C C . ILE A 1 86 ? 14.718 8.577 -16.499 1.00 96.44 86 ILE A C 1
ATOM 711 O O . ILE A 1 86 ? 13.899 8.384 -17.394 1.00 96.44 86 ILE A O 1
ATOM 715 N N . ASN A 1 87 ? 15.294 9.766 -16.276 1.00 96.19 87 ASN A N 1
ATOM 716 C CA . ASN A 1 87 ? 15.021 10.947 -17.096 1.00 96.19 87 ASN A CA 1
ATOM 717 C C . ASN A 1 87 ? 15.248 10.669 -18.582 1.00 96.19 87 ASN A C 1
ATOM 719 O O . ASN A 1 87 ? 14.331 10.851 -19.368 1.00 96.19 87 ASN A O 1
ATOM 723 N N . ALA A 1 88 ? 16.428 10.169 -18.957 1.00 97.62 88 ALA A N 1
ATOM 724 C CA . ALA A 1 88 ? 16.757 9.911 -20.355 1.00 97.62 88 ALA A CA 1
ATOM 725 C C . ALA A 1 88 ? 15.804 8.905 -21.014 1.00 97.62 88 ALA A C 1
ATOM 727 O O . ALA A 1 88 ? 15.390 9.104 -22.153 1.00 97.62 88 ALA A O 1
ATOM 728 N N . ILE A 1 89 ? 15.417 7.841 -20.307 1.00 97.75 89 ILE A N 1
ATOM 729 C CA . ILE A 1 89 ? 14.456 6.873 -20.841 1.00 97.75 89 ILE A CA 1
ATOM 730 C C . ILE A 1 89 ? 13.084 7.528 -21.015 1.00 97.75 89 ILE A C 1
ATOM 732 O O . ILE A 1 89 ? 12.487 7.394 -22.080 1.00 97.75 89 ILE A O 1
ATOM 736 N N . ILE A 1 90 ? 12.579 8.236 -20.003 1.00 96.06 90 ILE A N 1
ATOM 737 C CA . ILE A 1 90 ? 11.265 8.882 -20.086 1.00 96.06 90 ILE A CA 1
ATOM 738 C C . ILE A 1 90 ? 11.262 9.945 -21.191 1.00 96.06 90 ILE A C 1
ATOM 740 O O . ILE A 1 90 ? 10.416 9.876 -22.076 1.00 96.06 90 ILE A O 1
ATOM 744 N N . ASP A 1 91 ? 12.229 10.862 -21.198 1.00 95.94 91 ASP A N 1
ATOM 745 C CA . ASP A 1 91 ? 12.302 11.989 -22.137 1.00 95.94 91 ASP A CA 1
ATOM 746 C C . ASP A 1 91 ? 12.338 11.533 -23.606 1.00 95.94 91 ASP A C 1
ATOM 748 O O . ASP A 1 91 ? 11.710 12.154 -24.460 1.00 95.94 91 ASP A O 1
ATOM 752 N N . ASN A 1 92 ? 13.040 10.435 -23.906 1.00 97.06 92 ASN A N 1
ATOM 753 C CA . ASN A 1 92 ? 13.238 9.982 -25.287 1.00 97.06 92 ASN A CA 1
ATOM 754 C C . ASN A 1 92 ? 12.261 8.880 -25.737 1.00 97.06 92 ASN A C 1
ATOM 756 O O . ASN A 1 92 ? 12.139 8.621 -26.936 1.00 97.06 92 ASN A O 1
ATOM 760 N N . ASN A 1 93 ? 11.581 8.195 -24.808 1.00 96.69 93 ASN A N 1
ATOM 761 C CA . ASN A 1 93 ? 10.766 7.016 -25.139 1.00 96.69 93 ASN A CA 1
ATOM 762 C C . ASN A 1 93 ? 9.299 7.129 -24.700 1.00 96.69 93 ASN A C 1
ATOM 764 O O . ASN A 1 93 ? 8.460 6.391 -25.232 1.00 96.69 93 ASN A O 1
ATOM 768 N N . ALA A 1 94 ? 8.957 8.026 -23.768 1.00 92.75 94 ALA A N 1
ATOM 769 C CA . ALA A 1 94 ? 7.566 8.223 -23.373 1.00 92.75 94 ALA A CA 1
ATOM 770 C C . ALA A 1 94 ? 6.718 8.656 -24.581 1.00 92.75 94 ALA A C 1
ATOM 772 O O . ALA A 1 94 ? 7.131 9.463 -25.410 1.00 92.75 94 ALA A O 1
ATOM 773 N N . GLY A 1 95 ? 5.528 8.067 -24.712 1.00 90.62 95 GLY A N 1
ATOM 774 C CA . GLY A 1 95 ? 4.644 8.257 -25.869 1.00 90.62 95 GLY A CA 1
ATOM 775 C C . GLY A 1 95 ? 4.922 7.313 -27.046 1.00 90.62 95 GLY A C 1
ATOM 776 O O . GLY A 1 95 ? 4.014 7.073 -27.835 1.00 90.62 95 GLY A O 1
ATOM 777 N N . ARG A 1 96 ? 6.122 6.719 -27.139 1.00 93.25 96 ARG A N 1
ATOM 778 C CA . ARG A 1 96 ? 6.433 5.646 -28.107 1.00 93.25 96 ARG A CA 1
ATOM 779 C C . ARG A 1 96 ? 6.234 4.259 -27.514 1.00 93.25 96 ARG A C 1
ATOM 781 O O . ARG A 1 96 ? 5.761 3.361 -28.201 1.00 93.25 96 ARG A O 1
ATOM 788 N N . VAL A 1 97 ? 6.612 4.089 -26.250 1.00 95.06 97 VAL A N 1
ATOM 789 C CA . VAL A 1 97 ? 6.425 2.848 -25.491 1.00 95.06 97 VAL A CA 1
ATOM 790 C C . VAL A 1 97 ? 5.842 3.153 -24.111 1.00 95.06 97 VAL A C 1
ATOM 792 O O . VAL A 1 97 ? 6.113 4.224 -23.557 1.00 95.06 97 VAL A O 1
ATOM 795 N N . PRO A 1 98 ? 5.055 2.233 -23.526 1.00 95.81 98 PRO A N 1
ATOM 796 C CA . PRO A 1 98 ? 4.585 2.380 -22.155 1.00 95.81 98 PRO A CA 1
ATOM 797 C C . PRO A 1 98 ? 5.761 2.376 -21.174 1.00 95.81 98 PRO A C 1
ATOM 799 O O . PRO A 1 98 ? 6.640 1.518 -21.259 1.00 95.81 98 PRO A O 1
ATOM 802 N N . ILE A 1 99 ? 5.769 3.312 -20.227 1.00 95.81 99 ILE A N 1
ATOM 803 C CA . ILE A 1 99 ? 6.778 3.376 -19.167 1.00 95.81 99 ILE A CA 1
ATOM 804 C C . ILE A 1 99 ? 6.113 3.018 -17.844 1.00 95.81 99 ILE A C 1
ATOM 806 O O . ILE A 1 99 ? 5.129 3.636 -17.447 1.00 95.81 99 ILE A O 1
ATOM 810 N N . ASN A 1 100 ? 6.652 2.016 -17.160 1.00 95.38 100 ASN A N 1
ATOM 811 C CA . ASN A 1 100 ? 6.095 1.473 -15.934 1.00 95.38 100 ASN A CA 1
ATOM 812 C C . ASN A 1 100 ? 7.173 1.361 -14.853 1.00 95.38 100 ASN A C 1
ATOM 814 O O . ASN A 1 100 ? 8.333 1.063 -15.132 1.00 95.38 100 ASN A O 1
ATOM 818 N N . PHE A 1 101 ? 6.771 1.515 -13.598 1.00 94.50 101 PHE A N 1
ATOM 819 C CA . PHE A 1 101 ? 7.569 1.162 -12.430 1.00 94.50 101 PHE A CA 1
ATOM 820 C C . PHE A 1 101 ? 6.889 0.016 -11.692 1.00 94.50 101 PHE A C 1
ATOM 822 O O . PHE A 1 101 ? 5.681 0.053 -11.471 1.00 94.50 101 PHE A O 1
ATOM 829 N N . SER A 1 102 ? 7.649 -0.986 -11.262 1.00 93.12 102 SER A N 1
ATOM 830 C CA . SER A 1 102 ? 7.123 -2.000 -10.346 1.00 93.12 102 SER A CA 1
ATOM 831 C C . SER A 1 102 ? 6.678 -1.352 -9.028 1.00 93.12 102 SER A C 1
ATOM 833 O O . SER A 1 102 ? 7.289 -0.381 -8.565 1.00 93.12 102 SER A O 1
ATOM 835 N N . VAL A 1 103 ? 5.650 -1.914 -8.382 1.00 90.44 103 VAL A N 1
ATOM 836 C CA . VAL A 1 103 ? 5.222 -1.482 -7.036 1.00 90.44 103 VAL A CA 1
ATOM 837 C C . VAL A 1 103 ? 6.317 -1.633 -5.975 1.00 90.44 103 VAL A C 1
ATOM 839 O O . VAL A 1 103 ? 6.274 -0.961 -4.950 1.00 90.44 103 VAL A O 1
ATOM 842 N N . THR A 1 104 ? 7.326 -2.466 -6.244 1.00 89.12 104 THR A N 1
ATOM 843 C CA . THR A 1 104 ? 8.513 -2.673 -5.397 1.00 89.12 104 THR A CA 1
ATOM 844 C C . THR A 1 104 ? 9.526 -1.532 -5.468 1.00 89.12 104 THR A C 1
ATOM 846 O O . THR A 1 104 ? 10.357 -1.394 -4.569 1.00 89.12 104 THR A O 1
ATOM 849 N N . VAL A 1 105 ? 9.480 -0.694 -6.508 1.00 91.62 105 VAL A N 1
ATOM 850 C CA . VAL A 1 105 ? 10.298 0.519 -6.550 1.00 91.62 105 VAL A CA 1
ATOM 851 C C . VAL A 1 105 ? 9.729 1.484 -5.509 1.00 91.62 105 VAL A C 1
ATOM 853 O O . VAL A 1 105 ? 8.520 1.652 -5.404 1.00 91.62 105 VAL A O 1
ATOM 856 N N . GLN A 1 106 ? 10.563 2.115 -4.690 1.00 88.38 106 GLN A N 1
ATOM 857 C CA . GLN A 1 106 ? 10.078 3.083 -3.698 1.00 88.38 106 GLN A CA 1
ATOM 858 C C . GLN A 1 106 ? 9.909 4.470 -4.334 1.00 88.38 106 GLN A C 1
ATOM 860 O O . GLN A 1 106 ? 10.644 4.804 -5.264 1.00 88.38 106 GLN A O 1
ATOM 865 N N . SER A 1 107 ? 9.019 5.325 -3.813 1.00 87.44 107 SER A N 1
ATOM 866 C CA . SER A 1 107 ? 8.859 6.706 -4.324 1.00 87.44 107 SER A CA 1
ATOM 867 C C . SER A 1 107 ? 10.169 7.507 -4.256 1.00 87.44 107 SER A C 1
ATOM 869 O O . SER A 1 107 ? 10.467 8.305 -5.137 1.00 87.44 107 SER A O 1
ATOM 871 N N . SER A 1 108 ? 11.046 7.214 -3.289 1.00 87.00 108 SER A N 1
ATOM 872 C CA . SER A 1 108 ? 12.396 7.798 -3.196 1.00 87.00 108 SER A CA 1
ATOM 873 C C . SER A 1 108 ? 13.338 7.409 -4.353 1.00 87.00 108 SER A C 1
ATOM 875 O O . SER A 1 108 ? 14.331 8.100 -4.614 1.00 87.00 108 SER A O 1
ATOM 877 N N . ALA A 1 109 ? 13.052 6.304 -5.044 1.00 87.81 109 ALA A N 1
ATOM 878 C CA . ALA A 1 109 ? 13.805 5.783 -6.182 1.00 87.81 109 ALA A CA 1
ATOM 879 C C . ALA A 1 109 ? 13.187 6.153 -7.540 1.00 87.81 109 ALA A C 1
ATOM 881 O O . ALA A 1 109 ? 13.866 6.009 -8.553 1.00 87.81 109 ALA A O 1
ATOM 882 N N . ARG A 1 110 ? 11.951 6.673 -7.569 1.00 88.38 110 ARG A N 1
ATOM 883 C CA . ARG A 1 110 ? 11.285 7.154 -8.786 1.00 88.38 110 ARG A CA 1
ATOM 884 C C . ARG A 1 110 ? 11.302 8.675 -8.839 1.00 88.38 110 ARG A C 1
ATOM 886 O O . ARG A 1 110 ? 10.422 9.354 -8.308 1.00 88.38 110 ARG A O 1
ATOM 893 N N . LYS A 1 111 ? 12.345 9.217 -9.456 1.00 88.06 111 LYS A N 1
ATOM 894 C CA . LYS A 1 111 ? 12.493 10.659 -9.646 1.00 88.06 111 LYS A CA 1
ATOM 895 C C . LYS A 1 111 ? 12.506 10.987 -11.125 1.00 88.06 111 LYS A C 1
ATOM 897 O O . LYS A 1 111 ? 13.143 10.279 -11.896 1.00 88.06 111 LYS A O 1
ATOM 902 N N . TYR A 1 112 ? 11.847 12.082 -11.474 1.00 89.25 112 TYR A N 1
ATOM 903 C CA . TYR A 1 112 ? 11.845 12.633 -12.819 1.00 89.25 112 TYR A CA 1
ATOM 904 C C . TYR A 1 112 ? 12.070 14.142 -12.742 1.00 89.25 112 TYR A C 1
ATOM 906 O O . TYR A 1 112 ? 11.369 14.839 -12.008 1.00 89.25 112 TYR A O 1
ATOM 914 N N . HIS A 1 113 ? 13.125 14.630 -13.400 1.00 87.19 113 HIS A N 1
ATOM 915 C CA . HIS A 1 113 ? 13.589 16.031 -13.339 1.00 87.19 113 HIS A CA 1
ATOM 916 C C . HIS A 1 113 ? 13.692 16.585 -11.907 1.00 87.19 113 HIS A C 1
ATOM 918 O O . HIS A 1 113 ? 13.306 17.710 -11.607 1.00 87.19 113 HIS A O 1
ATOM 924 N N . GLY A 1 114 ? 14.208 15.764 -10.986 1.00 75.69 114 GLY A N 1
ATOM 925 C CA . GLY A 1 114 ? 14.397 16.133 -9.577 1.00 75.69 114 GLY A CA 1
ATOM 926 C C . GLY A 1 114 ? 13.114 16.150 -8.733 1.00 75.69 114 GLY A C 1
ATOM 927 O O . GLY A 1 114 ? 13.184 16.374 -7.520 1.00 75.69 114 GLY A O 1
ATOM 928 N N . MET A 1 115 ? 11.957 15.863 -9.324 1.00 79.81 115 MET A N 1
ATOM 929 C CA . MET A 1 115 ? 10.673 15.756 -8.633 1.00 79.81 115 MET A CA 1
ATOM 930 C C . MET A 1 115 ? 10.302 14.288 -8.406 1.00 79.81 115 MET A C 1
ATOM 932 O O . MET A 1 115 ? 10.776 13.400 -9.116 1.00 79.81 115 MET A O 1
ATOM 936 N N . GLN A 1 116 ? 9.490 14.021 -7.381 1.00 83.56 116 GLN A N 1
ATOM 937 C CA . GLN A 1 116 ? 8.882 12.697 -7.233 1.00 83.56 116 GLN A CA 1
ATOM 938 C C . GLN A 1 116 ? 7.913 12.476 -8.391 1.00 83.56 116 GLN A C 1
ATOM 940 O O . GLN A 1 116 ? 7.193 13.397 -8.774 1.00 83.56 116 GLN A O 1
ATOM 945 N N . THR A 1 117 ? 7.899 11.270 -8.950 1.00 84.00 117 THR A N 1
ATOM 946 C CA . THR A 1 117 ? 7.023 10.964 -10.086 1.00 84.00 117 THR A CA 1
ATOM 947 C C . THR A 1 117 ? 5.580 10.728 -9.679 1.00 84.00 117 THR A C 1
ATOM 949 O O . THR A 1 117 ? 4.756 10.660 -10.568 1.00 84.00 117 THR A O 1
ATOM 952 N N . ASP A 1 118 ? 5.256 10.555 -8.394 1.00 83.62 118 ASP A N 1
ATOM 953 C CA . ASP A 1 118 ? 3.951 10.057 -7.934 1.00 83.62 118 ASP A CA 1
ATOM 954 C C . ASP A 1 118 ? 2.755 10.832 -8.515 1.00 83.62 118 ASP A C 1
ATOM 956 O O . ASP A 1 118 ? 1.752 10.213 -8.850 1.00 83.62 118 ASP A O 1
ATOM 960 N N . SER A 1 119 ? 2.872 12.148 -8.738 1.00 85.75 119 SER A N 1
ATOM 961 C CA . SER A 1 119 ? 1.827 12.952 -9.395 1.00 85.75 119 SER A CA 1
ATOM 962 C C . SER A 1 119 ? 1.605 12.629 -10.876 1.00 85.75 119 SER A C 1
ATOM 964 O O . SER A 1 119 ? 0.569 12.991 -11.417 1.00 85.75 119 SER A O 1
ATOM 966 N N . LEU A 1 120 ? 2.554 11.951 -11.515 1.00 90.38 120 LEU A N 1
ATOM 967 C CA . LEU A 1 120 ? 2.600 11.546 -12.924 1.00 90.38 120 LEU A CA 1
ATOM 968 C C . LEU A 1 120 ? 2.379 10.033 -13.088 1.00 90.38 120 LEU A C 1
ATOM 970 O O . LEU A 1 120 ? 2.817 9.447 -14.078 1.00 90.38 120 LEU A O 1
ATOM 974 N N . LEU A 1 121 ? 1.832 9.361 -12.072 1.00 92.56 121 LEU A N 1
ATOM 975 C CA . LEU A 1 121 ? 1.673 7.911 -12.065 1.00 92.56 121 LEU A CA 1
ATOM 976 C C . LEU A 1 121 ? 0.203 7.501 -11.924 1.00 92.56 121 LEU A C 1
ATOM 978 O O . LEU A 1 121 ? -0.585 8.114 -11.200 1.00 92.56 121 LEU A O 1
ATOM 982 N N . THR A 1 122 ? -0.128 6.382 -12.559 1.00 92.88 122 THR A N 1
ATOM 983 C CA . THR A 1 122 ? -1.365 5.626 -12.355 1.00 92.88 122 THR A CA 1
ATOM 984 C C . THR A 1 122 ? -1.029 4.252 -11.796 1.00 92.88 122 THR A C 1
ATOM 986 O O . THR A 1 122 ? -0.345 3.465 -12.451 1.00 92.88 122 THR A O 1
ATOM 989 N N . LEU A 1 123 ? -1.512 3.929 -10.598 1.00 91.88 123 LEU A N 1
ATOM 990 C CA . LEU A 1 123 ? -1.449 2.566 -10.075 1.00 91.88 123 LEU A CA 1
ATOM 991 C C . LEU A 1 123 ? -2.420 1.671 -10.861 1.00 91.88 123 LEU A C 1
ATOM 993 O O . LEU A 1 123 ? -3.612 1.966 -10.921 1.00 91.88 123 LEU A O 1
ATOM 997 N N . SER A 1 124 ? -1.910 0.584 -11.439 1.00 91.75 124 SER A N 1
ATOM 998 C CA . SER A 1 124 ? -2.682 -0.436 -12.157 1.00 91.75 124 SER A CA 1
ATOM 999 C C . SER A 1 124 ? -2.119 -1.822 -11.819 1.00 91.75 124 SER A C 1
ATOM 1001 O O . SER A 1 124 ? -0.993 -2.165 -12.195 1.00 91.75 124 SER A O 1
ATOM 1003 N N . GLY A 1 125 ? -2.859 -2.607 -11.033 1.00 91.06 125 GLY A N 1
ATOM 1004 C CA . GLY A 1 125 ? -2.424 -3.911 -10.528 1.00 91.06 125 GLY A CA 1
ATOM 1005 C C . GLY A 1 125 ? -1.120 -3.815 -9.725 1.00 91.06 125 GLY A C 1
ATOM 1006 O O . GLY A 1 125 ? -1.056 -3.177 -8.678 1.00 91.06 125 GLY A O 1
ATOM 1007 N N . MET A 1 126 ? -0.053 -4.446 -10.225 1.00 90.75 126 MET A N 1
ATOM 1008 C CA . MET A 1 126 ? 1.279 -4.455 -9.591 1.00 90.75 126 MET A CA 1
ATOM 1009 C C . MET A 1 126 ? 2.294 -3.498 -10.238 1.00 90.75 126 MET A C 1
ATOM 1011 O O . MET A 1 126 ? 3.506 -3.687 -10.103 1.00 90.75 126 MET A O 1
ATOM 1015 N N . LYS A 1 127 ? 1.833 -2.472 -10.958 1.00 92.31 127 LYS A N 1
ATOM 1016 C CA . LYS A 1 127 ? 2.701 -1.456 -11.567 1.00 92.31 127 LYS A CA 1
ATOM 1017 C C . LYS A 1 127 ? 2.151 -0.047 -11.367 1.00 92.31 127 LYS A C 1
ATOM 1019 O O . LYS A 1 127 ? 0.948 0.163 -11.254 1.00 92.31 127 LYS A O 1
ATOM 1024 N N . TYR A 1 128 ? 3.052 0.920 -11.404 1.00 93.31 128 TYR A N 1
ATOM 1025 C CA . TYR A 1 128 ? 2.738 2.320 -11.624 1.00 93.31 128 TYR A CA 1
ATOM 1026 C C . TYR A 1 128 ? 3.045 2.671 -13.078 1.00 93.31 128 TYR A C 1
ATOM 1028 O O . TYR A 1 128 ? 4.207 2.644 -13.485 1.00 93.31 128 TYR A O 1
ATOM 1036 N N . ARG A 1 129 ? 2.017 2.992 -13.858 1.00 93.44 129 ARG A N 1
ATOM 1037 C CA . ARG A 1 129 ? 2.143 3.477 -15.234 1.00 93.44 129 ARG A CA 1
ATOM 1038 C C . ARG A 1 129 ? 2.464 4.963 -15.218 1.00 93.44 129 ARG A C 1
ATOM 1040 O O . ARG A 1 129 ? 1.788 5.716 -14.527 1.00 93.44 129 ARG A O 1
ATOM 1047 N N . PHE A 1 130 ? 3.482 5.376 -15.960 1.00 92.94 130 PHE A N 1
ATOM 1048 C CA . PHE A 1 130 ? 3.796 6.786 -16.150 1.00 92.94 130 PHE A CA 1
ATOM 1049 C C . PHE A 1 130 ? 2.785 7.429 -17.097 1.00 92.94 130 PHE A C 1
ATOM 1051 O O . PHE A 1 130 ? 2.643 7.008 -18.246 1.00 92.94 130 PHE A O 1
ATOM 1058 N N . ASP A 1 131 ? 2.106 8.456 -16.602 1.00 84.88 131 ASP A N 1
ATOM 1059 C CA . ASP A 1 131 ? 1.156 9.278 -17.332 1.00 84.88 131 ASP A CA 1
ATOM 1060 C C . ASP A 1 131 ? 1.411 10.757 -17.009 1.00 84.88 131 ASP A C 1
ATOM 1062 O O . ASP A 1 131 ? 1.099 11.262 -15.934 1.00 84.88 131 ASP A O 1
ATOM 1066 N N . HIS A 1 132 ? 1.982 11.479 -17.973 1.00 74.12 132 HIS A N 1
ATOM 1067 C CA . HIS A 1 132 ? 2.323 12.897 -17.839 1.00 74.12 132 HIS A CA 1
ATOM 1068 C C . HIS A 1 132 ? 1.098 13.818 -17.708 1.00 74.12 132 HIS A C 1
ATOM 1070 O O . HIS A 1 132 ? 1.264 15.019 -17.501 1.00 74.12 132 HIS A O 1
ATOM 1076 N N . LYS A 1 133 ? -0.122 13.289 -17.877 1.00 74.81 133 LYS A N 1
ATOM 1077 C CA . LYS A 1 133 ? -1.370 14.060 -17.805 1.00 74.81 133 LYS A CA 1
ATOM 1078 C C . LYS A 1 133 ? -1.966 14.113 -16.403 1.00 74.81 133 LYS A C 1
ATOM 1080 O O . LYS A 1 133 ? -2.898 14.886 -16.182 1.00 74.81 133 LYS A O 1
ATOM 1085 N N . THR A 1 134 ? -1.474 13.310 -15.465 1.00 70.88 134 THR A N 1
ATOM 1086 C CA . THR A 1 134 ? -1.983 13.320 -14.094 1.00 70.88 134 THR A CA 1
ATOM 1087 C C . THR A 1 134 ? -1.311 14.424 -13.276 1.00 70.88 134 THR A C 1
ATOM 1089 O O . THR A 1 134 ? -0.176 14.821 -13.536 1.00 70.88 134 THR A O 1
ATOM 1092 N N . SER A 1 135 ? -2.029 14.955 -12.285 1.00 76.12 135 SER A N 1
ATOM 1093 C CA . SER A 1 135 ? -1.515 15.952 -11.329 1.00 76.12 135 SER A CA 1
ATOM 1094 C C . SER A 1 135 ? -1.381 15.400 -9.906 1.00 76.12 135 SER A C 1
ATOM 1096 O O . SER A 1 135 ? -0.801 16.046 -9.033 1.00 76.12 135 SER A O 1
ATOM 1098 N N . VAL A 1 136 ? -1.892 14.191 -9.681 1.00 83.12 136 VAL A N 1
ATOM 1099 C CA . VAL A 1 136 ? -1.841 13.420 -8.439 1.00 83.12 136 VAL A CA 1
ATOM 1100 C C . VAL A 1 136 ? -1.683 11.944 -8.793 1.00 83.12 136 VAL A C 1
ATOM 1102 O O . VAL A 1 136 ? -2.031 11.538 -9.904 1.00 83.12 136 VAL A O 1
ATOM 1105 N N . LEU A 1 137 ? -1.200 11.138 -7.845 1.00 85.25 137 LEU A N 1
ATOM 1106 C CA . LEU A 1 137 ? -1.187 9.686 -8.005 1.00 85.25 137 LEU A CA 1
ATOM 1107 C C . LEU A 1 137 ? -2.617 9.198 -8.250 1.00 85.25 137 LEU A C 1
ATOM 1109 O O . LEU A 1 137 ? -3.488 9.331 -7.389 1.00 85.25 137 LEU A O 1
ATOM 1113 N N . SER A 1 138 ? -2.841 8.651 -9.437 1.00 89.69 138 SER A N 1
ATOM 1114 C CA . SER A 1 138 ? -4.133 8.135 -9.880 1.00 89.69 138 SER A CA 1
ATOM 1115 C C . SER A 1 138 ? -4.201 6.618 -9.714 1.00 89.69 138 SER A C 1
ATOM 1117 O O . SER A 1 138 ? -3.187 5.945 -9.514 1.00 89.69 138 SER A O 1
ATOM 1119 N N . PHE A 1 139 ? -5.408 6.065 -9.786 1.00 92.06 139 PHE A N 1
ATOM 1120 C CA . PHE A 1 139 ? -5.660 4.641 -9.594 1.00 92.06 139 PHE A CA 1
ATOM 1121 C C . PHE A 1 139 ? -6.612 4.118 -10.671 1.00 92.06 139 PHE A C 1
ATOM 1123 O O . PHE A 1 139 ? -7.717 4.633 -10.833 1.00 92.06 139 PHE A O 1
ATOM 1130 N N . ALA A 1 140 ? -6.181 3.089 -11.401 1.00 93.44 140 ALA A N 1
ATOM 1131 C CA . ALA A 1 140 ? -6.985 2.384 -12.390 1.00 93.44 140 ALA A CA 1
ATOM 1132 C C . ALA A 1 140 ? -7.667 1.179 -11.724 1.00 93.44 140 ALA A C 1
ATOM 1134 O O . ALA A 1 140 ? -7.132 0.067 -11.727 1.00 93.44 140 ALA A O 1
ATOM 1135 N N . GLY A 1 141 ? -8.835 1.416 -11.118 1.00 93.06 141 GLY A N 1
ATOM 1136 C CA . GLY A 1 141 ? -9.566 0.406 -10.344 1.00 93.06 141 GLY A CA 1
ATOM 1137 C C . GLY A 1 141 ? -9.938 -0.837 -11.145 1.00 93.06 141 GLY A C 1
ATOM 1138 O O . GLY A 1 141 ? -9.596 -1.941 -10.732 1.00 93.06 141 GLY A O 1
ATOM 1139 N N . ASP A 1 142 ? -10.548 -0.661 -12.319 1.00 94.44 142 ASP A N 1
ATOM 1140 C CA . ASP A 1 142 ? -11.017 -1.784 -13.144 1.00 94.44 142 ASP A CA 1
ATOM 1141 C C . ASP A 1 142 ? -9.855 -2.623 -13.683 1.00 94.44 142 ASP A C 1
ATOM 1143 O O . ASP A 1 142 ? -9.892 -3.848 -13.603 1.00 94.44 142 ASP A O 1
ATOM 1147 N N . GLU A 1 143 ? -8.785 -1.971 -14.158 1.00 92.94 143 GLU A N 1
ATOM 1148 C CA . GLU A 1 143 ? -7.565 -2.668 -14.587 1.00 92.94 143 GLU A CA 1
ATOM 1149 C C . GLU A 1 143 ? -6.941 -3.459 -13.422 1.00 92.94 143 GLU A C 1
ATOM 1151 O O . GLU A 1 143 ? -6.470 -4.581 -13.609 1.00 92.94 143 GLU A O 1
ATOM 1156 N N . SER A 1 144 ? -6.954 -2.894 -12.209 1.00 94.25 144 SER A N 1
ATOM 1157 C CA . SER A 1 144 ? -6.385 -3.542 -11.023 1.00 94.25 144 SER A CA 1
ATOM 1158 C C . SER A 1 144 ? -7.212 -4.745 -10.575 1.00 94.25 144 SER A C 1
ATOM 1160 O O . SER A 1 144 ? -6.637 -5.793 -10.293 1.00 94.25 144 SER A O 1
ATOM 1162 N N . ILE A 1 145 ? -8.544 -4.627 -10.552 1.00 94.44 145 ILE A N 1
ATOM 1163 C CA . ILE A 1 145 ? -9.441 -5.752 -10.253 1.00 94.44 145 ILE A CA 1
ATOM 1164 C C . ILE A 1 145 ? -9.254 -6.852 -11.297 1.00 94.44 145 ILE A C 1
ATOM 1166 O O . ILE A 1 145 ? -8.970 -7.989 -10.930 1.00 94.44 145 ILE A O 1
ATOM 1170 N N . ALA A 1 146 ? -9.331 -6.514 -12.588 1.00 93.44 146 ALA A N 1
ATOM 1171 C CA . ALA A 1 146 ? -9.154 -7.482 -13.667 1.00 93.44 146 ALA A CA 1
ATOM 1172 C C . ALA A 1 146 ? -7.817 -8.221 -13.538 1.00 93.44 146 ALA A C 1
ATOM 1174 O O . ALA A 1 146 ? -7.778 -9.444 -13.637 1.00 93.44 146 ALA A O 1
ATOM 1175 N N . PHE A 1 147 ? -6.733 -7.502 -13.228 1.00 92.56 147 PHE A N 1
ATOM 1176 C CA . PHE A 1 147 ? -5.425 -8.116 -13.034 1.00 92.56 147 PHE A CA 1
ATOM 1177 C C . PHE A 1 147 ? -5.413 -9.173 -11.922 1.00 92.56 147 PHE A C 1
ATOM 1179 O O . PHE A 1 147 ? -4.783 -10.208 -12.103 1.00 92.56 147 PHE A O 1
ATOM 1186 N N . PHE A 1 148 ? -6.073 -8.932 -10.787 1.00 92.12 148 PHE A N 1
ATOM 1187 C CA . PHE A 1 148 ? -6.072 -9.867 -9.655 1.00 92.12 148 PHE A CA 1
ATOM 1188 C C . PHE A 1 148 ? -7.160 -10.945 -9.732 1.00 92.12 148 PHE A C 1
ATOM 1190 O O . PHE A 1 148 ? -7.031 -11.979 -9.076 1.00 92.12 148 PHE A O 1
ATOM 1197 N N . SER A 1 149 ? -8.221 -10.732 -10.508 1.00 90.38 149 SER A N 1
ATOM 1198 C CA . SER A 1 149 ? -9.354 -11.659 -10.598 1.00 90.38 149 SER A CA 1
ATOM 1199 C C . SER A 1 149 ? -9.329 -12.552 -11.842 1.00 90.38 149 SER A C 1
ATOM 1201 O O . SER A 1 149 ? -9.907 -13.636 -11.803 1.00 90.38 149 SER A O 1
ATOM 1203 N N . ASP A 1 150 ? -8.667 -12.140 -12.927 1.00 90.88 150 ASP A N 1
ATOM 1204 C CA . ASP A 1 150 ? -8.584 -12.928 -14.159 1.00 90.88 150 ASP A CA 1
ATOM 1205 C C . ASP A 1 150 ? -7.381 -13.901 -14.128 1.00 90.88 150 ASP A C 1
ATOM 1207 O O . ASP A 1 150 ? -6.223 -13.459 -14.166 1.00 90.88 150 ASP A O 1
ATOM 1211 N N . PRO A 1 151 ? -7.614 -15.231 -14.107 1.00 88.25 151 PRO A N 1
ATOM 1212 C CA . PRO A 1 151 ? -6.547 -16.231 -14.090 1.00 88.25 151 PRO A CA 1
ATOM 1213 C C . PRO A 1 151 ? -5.715 -16.282 -15.381 1.00 88.25 151 PRO A C 1
ATOM 1215 O O . PRO A 1 151 ? -4.643 -16.895 -15.385 1.00 88.25 151 PRO A O 1
ATOM 1218 N N . 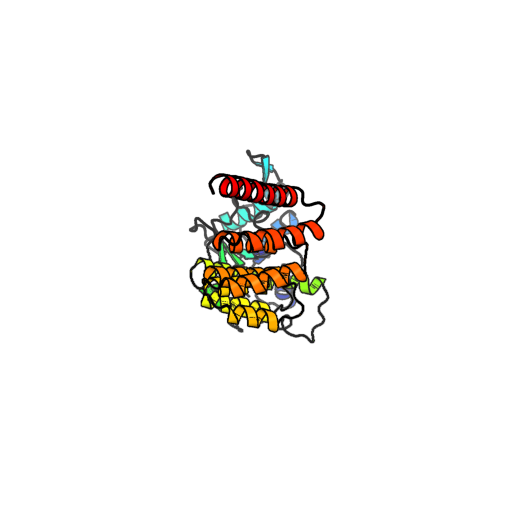GLU A 1 152 ? -6.153 -15.658 -16.474 1.00 88.00 152 GLU A N 1
ATOM 1219 C CA . GLU A 1 152 ? -5.332 -15.495 -17.678 1.00 88.00 152 GLU A CA 1
ATOM 1220 C C . GLU A 1 152 ? -4.346 -14.323 -17.543 1.00 88.00 152 GLU A C 1
ATOM 1222 O O . GLU A 1 152 ? -3.261 -14.348 -18.132 1.00 88.00 152 GLU A O 1
ATOM 1227 N N . LEU A 1 153 ? -4.655 -13.328 -16.702 1.00 86.88 153 LEU A N 1
ATOM 1228 C CA . LEU A 1 153 ? -3.775 -12.184 -16.436 1.00 86.88 153 LEU A CA 1
ATOM 1229 C C . LEU A 1 153 ? -2.798 -12.445 -15.283 1.00 86.88 153 LEU A C 1
ATOM 1231 O O . LEU A 1 153 ? -1.606 -12.095 -15.394 1.00 86.88 153 LEU A O 1
ATOM 1235 N N . PHE A 1 154 ? -3.277 -13.075 -14.203 1.00 88.88 154 PHE A N 1
ATOM 1236 C CA . PHE A 1 154 ? -2.481 -13.408 -13.024 1.00 88.88 154 PHE A CA 1
ATOM 1237 C C . PHE A 1 154 ? -2.896 -14.738 -12.386 1.00 88.88 154 PHE A C 1
ATOM 1239 O O . PHE A 1 154 ? -4.041 -14.952 -12.003 1.00 88.88 154 PHE A O 1
ATOM 1246 N N . ARG A 1 155 ? -1.918 -15.629 -12.188 1.00 88.44 155 ARG A N 1
ATOM 1247 C CA . ARG A 1 155 ? -2.117 -16.915 -11.506 1.00 88.44 155 ARG A CA 1
ATOM 1248 C C . ARG A 1 155 ? -1.363 -16.921 -10.187 1.00 88.44 155 ARG A C 1
ATOM 1250 O O . ARG A 1 155 ? -0.137 -16.846 -10.179 1.00 88.44 155 ARG A O 1
ATOM 1257 N N . TYR A 1 156 ? -2.090 -17.089 -9.085 1.00 86.50 156 TYR A N 1
ATOM 1258 C CA . TYR A 1 156 ? -1.497 -17.191 -7.749 1.00 86.50 156 TYR A CA 1
ATOM 1259 C C . TYR A 1 156 ? -0.626 -18.444 -7.584 1.00 86.50 156 TYR A C 1
ATOM 1261 O O . TYR A 1 156 ? 0.388 -18.390 -6.894 1.00 86.50 156 TYR A O 1
ATOM 1269 N N . ALA A 1 157 ? -0.970 -19.550 -8.254 1.00 86.50 157 ALA A N 1
ATOM 1270 C CA . ALA A 1 157 ? -0.164 -20.773 -8.324 1.00 86.50 157 ALA A CA 1
ATOM 1271 C C . ALA A 1 157 ? 0.439 -21.171 -6.955 1.00 86.50 157 ALA A C 1
ATOM 1273 O O . ALA A 1 157 ? -0.288 -21.404 -5.990 1.00 86.50 157 ALA A O 1
ATOM 1274 N N . SER A 1 158 ? 1.768 -21.211 -6.844 1.00 82.94 158 SER A N 1
ATOM 1275 C CA . SER A 1 158 ? 2.483 -21.617 -5.629 1.00 82.94 158 SER A CA 1
ATOM 1276 C C . SER A 1 158 ? 2.252 -20.714 -4.408 1.00 82.94 158 SER A C 1
ATOM 1278 O O . SER A 1 158 ? 2.545 -21.149 -3.293 1.00 82.94 158 SER A O 1
ATOM 1280 N N . PHE A 1 159 ? 1.736 -19.487 -4.579 1.00 80.62 159 PHE A N 1
ATOM 1281 C CA . PHE A 1 159 ? 1.449 -18.581 -3.458 1.00 80.62 159 PHE A CA 1
ATOM 1282 C C . PHE A 1 159 ? 0.387 -19.165 -2.523 1.00 80.62 159 PHE A C 1
ATOM 1284 O O . PHE A 1 159 ? 0.592 -19.172 -1.314 1.00 80.62 159 PHE A O 1
ATOM 1291 N N . VAL A 1 160 ? -0.698 -19.699 -3.089 1.00 83.44 160 VAL A N 1
ATOM 1292 C CA . VAL A 1 160 ? -1.838 -20.258 -2.339 1.00 83.44 160 VAL A CA 1
ATOM 1293 C C . VAL A 1 160 ? -1.695 -21.755 -2.055 1.00 83.44 160 VAL A C 1
ATOM 1295 O O . VAL A 1 160 ? -2.429 -22.305 -1.242 1.00 83.44 160 VAL A O 1
ATOM 1298 N N . ASN A 1 161 ? -0.739 -22.432 -2.698 1.00 84.81 161 ASN A N 1
ATOM 1299 C CA . ASN A 1 161 ? -0.501 -23.855 -2.477 1.00 84.81 161 ASN A CA 1
ATOM 1300 C C . ASN A 1 161 ? 0.224 -24.090 -1.138 1.00 84.81 161 ASN A C 1
ATOM 1302 O O . ASN A 1 161 ? 1.395 -23.728 -1.003 1.00 84.81 161 ASN A O 1
ATOM 1306 N N . GLN A 1 162 ? -0.446 -24.717 -0.168 1.00 80.44 162 GLN A N 1
ATOM 1307 C CA . GLN A 1 162 ? 0.113 -25.002 1.160 1.00 80.44 162 GLN A CA 1
ATOM 1308 C C . GLN A 1 162 ? 1.189 -26.102 1.160 1.00 80.44 162 GLN A C 1
ATOM 1310 O O . GLN A 1 162 ? 2.022 -26.117 2.063 1.00 80.44 162 GLN A O 1
ATOM 1315 N N . ASP A 1 163 ? 1.248 -26.943 0.125 1.00 87.56 163 ASP A N 1
ATOM 1316 C CA . ASP A 1 163 ? 2.255 -28.006 -0.011 1.00 87.56 163 ASP A CA 1
ATOM 1317 C C . ASP A 1 163 ? 3.631 -27.456 -0.417 1.00 87.56 163 ASP A C 1
ATOM 1319 O O . ASP A 1 163 ? 4.664 -28.107 -0.247 1.00 87.56 163 ASP A O 1
ATOM 1323 N N . VAL A 1 164 ? 3.672 -26.234 -0.960 1.00 87.19 164 VAL A N 1
ATOM 1324 C CA . VAL A 1 164 ? 4.930 -25.559 -1.289 1.00 87.19 164 VAL A CA 1
ATOM 1325 C C . VAL A 1 164 ? 5.512 -24.960 -0.014 1.00 87.19 164 VAL A C 1
ATOM 1327 O O . VAL A 1 164 ? 4.969 -23.982 0.509 1.00 87.19 164 VAL A O 1
ATOM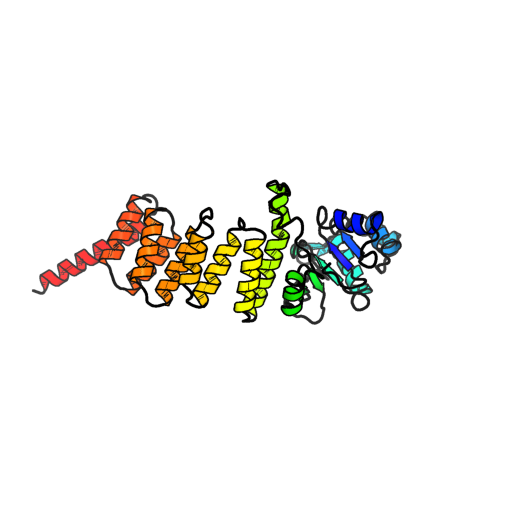 1330 N N . TYR A 1 165 ? 6.646 -25.509 0.435 1.00 87.25 165 TYR A N 1
ATOM 1331 C CA . TYR A 1 165 ? 7.400 -24.997 1.580 1.00 87.25 165 TYR A CA 1
ATOM 1332 C C . TYR A 1 165 ? 7.747 -23.514 1.405 1.00 87.25 165 TYR A C 1
ATOM 1334 O O . TYR A 1 165 ? 8.350 -23.107 0.410 1.00 87.25 165 TYR A O 1
ATOM 1342 N N . LYS A 1 166 ? 7.393 -22.713 2.412 1.00 86.12 166 LYS A N 1
ATOM 1343 C CA . LYS A 1 166 ? 7.682 -21.280 2.490 1.00 86.12 166 LYS A CA 1
ATOM 1344 C C . LYS A 1 166 ? 8.310 -20.999 3.846 1.00 86.12 166 LYS A C 1
ATOM 1346 O O . LYS A 1 166 ? 7.649 -21.109 4.874 1.00 86.12 166 LYS A O 1
ATOM 1351 N N . ASN A 1 167 ? 9.586 -20.634 3.848 1.00 87.75 167 ASN A N 1
ATOM 1352 C CA . ASN A 1 167 ? 10.215 -20.106 5.055 1.00 87.75 167 ASN A CA 1
ATOM 1353 C C . ASN A 1 167 ? 9.796 -18.644 5.290 1.00 87.75 167 ASN A C 1
ATOM 1355 O O . ASN A 1 167 ? 9.190 -18.006 4.427 1.00 87.75 167 ASN A O 1
ATOM 1359 N N . GLU A 1 168 ? 10.171 -18.092 6.442 1.00 86.06 168 GLU A N 1
ATOM 1360 C CA . GLU A 1 168 ? 9.876 -16.704 6.820 1.00 86.06 168 GLU A CA 1
ATOM 1361 C C . GLU A 1 168 ? 10.294 -15.688 5.739 1.00 86.06 168 GLU A C 1
ATOM 1363 O O . GLU A 1 168 ? 9.529 -14.792 5.385 1.00 86.06 168 GLU A O 1
ATOM 1368 N N . THR A 1 169 ? 11.483 -15.858 5.151 1.00 85.50 169 THR A N 1
ATOM 1369 C CA . THR A 1 169 ? 11.979 -14.985 4.077 1.00 85.50 169 THR A CA 1
ATOM 1370 C C . THR A 1 169 ? 11.070 -15.018 2.850 1.00 85.50 169 THR A C 1
ATOM 1372 O O . THR A 1 169 ? 10.770 -13.967 2.286 1.00 85.50 169 THR A O 1
ATOM 1375 N N . THR A 1 170 ? 10.600 -16.203 2.456 1.00 84.88 170 THR A N 1
ATOM 1376 C CA . THR A 1 170 ? 9.679 -16.371 1.324 1.00 84.88 170 THR A CA 1
ATOM 1377 C C . THR A 1 170 ? 8.359 -15.663 1.607 1.00 84.88 170 THR A C 1
ATOM 1379 O O . THR A 1 170 ? 7.903 -14.873 0.784 1.00 84.88 170 THR A O 1
ATOM 1382 N N . ILE A 1 171 ? 7.795 -15.857 2.804 1.00 82.75 171 ILE A N 1
ATOM 1383 C CA . ILE A 1 171 ? 6.553 -15.196 3.238 1.00 82.75 171 ILE A CA 1
ATOM 1384 C C . ILE A 1 171 ? 6.712 -13.669 3.213 1.00 82.75 171 ILE A C 1
ATOM 1386 O O . ILE A 1 171 ? 5.835 -12.956 2.726 1.00 82.75 171 ILE A O 1
ATOM 1390 N N . ARG A 1 172 ? 7.857 -13.143 3.663 1.00 82.06 172 ARG A N 1
ATOM 1391 C CA . ARG A 1 172 ? 8.131 -11.700 3.633 1.00 82.06 172 ARG A CA 1
ATOM 1392 C C . ARG A 1 172 ? 8.160 -11.140 2.211 1.00 82.06 172 ARG A C 1
ATOM 1394 O O . ARG A 1 172 ? 7.605 -10.071 1.978 1.00 82.06 172 ARG A O 1
ATOM 1401 N N . VAL A 1 173 ? 8.772 -11.850 1.260 1.00 82.19 173 VAL A N 1
ATOM 1402 C CA . VAL A 1 173 ? 8.781 -11.439 -0.158 1.00 82.19 173 VAL A CA 1
ATOM 1403 C C . VAL A 1 173 ? 7.374 -11.505 -0.755 1.00 82.19 173 VAL A C 1
ATOM 1405 O O . VAL A 1 173 ? 6.977 -10.599 -1.491 1.00 82.19 173 VAL A O 1
ATOM 1408 N N . MET A 1 174 ? 6.589 -12.522 -0.388 1.00 82.38 174 MET A N 1
ATOM 1409 C CA . MET A 1 174 ? 5.179 -12.623 -0.780 1.00 82.38 174 MET A CA 1
ATOM 1410 C C . MET A 1 174 ? 4.337 -11.448 -0.258 1.00 82.38 174 MET A C 1
ATOM 1412 O O . MET A 1 174 ? 3.354 -11.078 -0.900 1.00 82.38 174 MET A O 1
ATOM 1416 N N . GLY A 1 175 ? 4.776 -10.785 0.818 1.00 82.25 175 GLY A N 1
ATOM 1417 C CA . GLY A 1 175 ? 4.241 -9.509 1.307 1.00 82.25 175 GLY A CA 1
ATOM 1418 C C . GLY A 1 175 ? 4.035 -8.446 0.230 1.00 82.25 175 GLY A C 1
ATOM 1419 O O . GLY A 1 175 ? 3.074 -7.687 0.310 1.00 82.25 175 GLY A O 1
ATOM 1420 N N . ASN A 1 176 ? 4.858 -8.423 -0.823 1.00 84.19 176 ASN A N 1
ATOM 1421 C CA . ASN A 1 176 ? 4.696 -7.475 -1.929 1.00 84.19 176 ASN A CA 1
ATOM 1422 C C . ASN A 1 176 ? 3.384 -7.676 -2.705 1.00 84.19 176 ASN A C 1
ATOM 1424 O O . ASN A 1 176 ? 2.774 -6.697 -3.131 1.00 84.19 176 ASN A O 1
ATOM 1428 N N . LEU A 1 177 ? 2.933 -8.925 -2.870 1.00 87.44 177 LEU A N 1
ATOM 1429 C CA . LEU A 1 177 ? 1.666 -9.235 -3.535 1.00 87.44 177 LEU A CA 1
ATOM 1430 C C . LEU A 1 177 ? 0.479 -8.782 -2.683 1.00 87.44 177 LEU A C 1
ATOM 1432 O O . LEU A 1 177 ? -0.416 -8.104 -3.182 1.00 87.44 177 LEU A O 1
ATOM 1436 N N . THR A 1 178 ? 0.501 -9.096 -1.386 1.00 86.62 178 THR A N 1
ATOM 1437 C CA . THR A 1 178 ? -0.541 -8.636 -0.461 1.00 86.62 178 THR A CA 1
ATOM 1438 C C . THR A 1 178 ? -0.561 -7.118 -0.362 1.00 86.62 178 THR A C 1
ATOM 1440 O O . THR A 1 178 ? -1.636 -6.540 -0.429 1.00 86.62 178 THR A O 1
ATOM 1443 N N . ASN A 1 179 ? 0.591 -6.446 -0.322 1.00 86.50 179 ASN A N 1
ATOM 1444 C CA . ASN A 1 179 ? 0.640 -4.984 -0.362 1.00 86.50 179 ASN A CA 1
ATOM 1445 C C . ASN A 1 179 ? -0.009 -4.416 -1.633 1.00 86.50 179 ASN A C 1
ATOM 1447 O O . ASN A 1 179 ? -0.743 -3.438 -1.539 1.00 86.50 179 ASN A O 1
ATOM 1451 N N . ALA A 1 180 ? 0.194 -5.031 -2.803 1.00 89.88 180 ALA A N 1
ATOM 1452 C CA . ALA A 1 180 ? -0.454 -4.583 -4.037 1.00 89.88 180 ALA A CA 1
ATOM 1453 C C . ALA A 1 180 ? -1.987 -4.753 -4.001 1.00 89.88 180 ALA A C 1
ATOM 1455 O O . ALA A 1 180 ? -2.721 -3.861 -4.434 1.00 89.88 180 ALA A O 1
ATOM 1456 N N . LEU A 1 181 ? -2.480 -5.853 -3.419 1.00 92.25 181 LEU A N 1
ATOM 1457 C CA . LEU A 1 181 ? -3.911 -6.046 -3.159 1.00 92.25 181 LEU A CA 1
ATOM 1458 C C . LEU A 1 181 ? -4.446 -5.005 -2.165 1.00 92.25 181 LEU A C 1
ATOM 1460 O O . LEU A 1 181 ? -5.491 -4.413 -2.407 1.00 92.25 181 LEU A O 1
ATOM 1464 N N . LEU A 1 182 ? -3.711 -4.708 -1.089 1.00 92.06 182 LEU A N 1
ATOM 1465 C CA . LEU A 1 182 ? -4.097 -3.680 -0.114 1.00 92.06 182 LEU A CA 1
ATOM 1466 C C . LEU A 1 182 ? -4.138 -2.279 -0.727 1.00 92.06 182 LEU A C 1
ATOM 1468 O O . LEU A 1 182 ? -5.051 -1.511 -0.436 1.00 92.06 182 LEU A O 1
ATOM 1472 N N . MET A 1 183 ? -3.184 -1.945 -1.596 1.00 91.44 183 MET A N 1
ATOM 1473 C CA . MET A 1 183 ? -3.195 -0.682 -2.335 1.00 91.44 183 MET A CA 1
ATOM 1474 C C . MET A 1 183 ? -4.393 -0.598 -3.287 1.00 91.44 183 MET A C 1
ATOM 1476 O O . MET A 1 183 ? -5.006 0.460 -3.401 1.00 91.44 183 MET A O 1
ATOM 1480 N N . THR A 1 184 ? -4.757 -1.713 -3.926 1.00 93.94 184 THR A N 1
ATOM 1481 C CA . THR A 1 184 ? -5.958 -1.810 -4.770 1.00 93.94 184 THR A CA 1
ATOM 1482 C C . THR A 1 184 ? -7.221 -1.610 -3.938 1.00 93.94 184 THR A C 1
ATOM 1484 O O . THR A 1 184 ? -8.064 -0.792 -4.293 1.00 93.94 184 THR A O 1
ATOM 1487 N N . ALA A 1 185 ? -7.324 -2.281 -2.790 1.00 94.56 185 ALA A N 1
ATOM 1488 C CA . ALA A 1 185 ? -8.442 -2.125 -1.870 1.00 94.56 185 ALA A CA 1
ATOM 1489 C C . ALA A 1 185 ? -8.579 -0.683 -1.352 1.00 94.56 185 ALA A C 1
ATOM 1491 O O . ALA A 1 185 ? -9.683 -0.138 -1.356 1.00 94.56 185 ALA A O 1
ATOM 1492 N N . ASP A 1 186 ? -7.486 -0.034 -0.940 1.00 93.25 186 ASP A N 1
ATOM 1493 C CA . ASP A 1 186 ? -7.528 1.361 -0.480 1.00 93.25 186 ASP A CA 1
ATOM 1494 C C . ASP A 1 186 ? -7.873 2.333 -1.620 1.00 93.25 186 ASP A C 1
ATOM 1496 O O . ASP A 1 186 ? -8.646 3.268 -1.408 1.00 93.25 186 ASP A O 1
ATOM 1500 N N . GLY A 1 187 ? -7.373 2.089 -2.837 1.00 92.94 187 GLY A N 1
ATOM 1501 C CA . GLY A 1 187 ? -7.756 2.842 -4.032 1.00 92.94 187 GLY A CA 1
ATOM 1502 C C . GLY A 1 187 ? -9.256 2.747 -4.323 1.00 92.94 187 GLY A C 1
ATOM 1503 O O . GLY A 1 187 ? -9.912 3.773 -4.507 1.00 92.94 187 GLY A O 1
ATOM 1504 N N . LEU A 1 188 ? -9.817 1.533 -4.278 1.00 95.12 188 LEU A N 1
ATOM 1505 C CA . LEU A 1 188 ? -11.254 1.290 -4.447 1.00 95.12 188 LEU A CA 1
ATOM 1506 C C . LEU A 1 188 ? -12.065 2.002 -3.363 1.00 95.12 188 LEU A C 1
ATOM 1508 O O . LEU A 1 188 ? -12.979 2.763 -3.687 1.00 95.12 188 LEU A O 1
ATOM 1512 N N . ARG A 1 189 ? -11.659 1.866 -2.095 1.00 94.31 189 ARG A N 1
ATOM 1513 C CA . ARG A 1 189 ? -12.302 2.540 -0.960 1.00 94.31 189 ARG A CA 1
ATOM 1514 C C . ARG A 1 189 ? -12.336 4.056 -1.140 1.00 94.31 189 ARG A C 1
ATOM 1516 O O . ARG A 1 189 ? -13.393 4.664 -1.019 1.00 94.31 189 ARG A O 1
ATOM 1523 N N . LYS A 1 190 ? -11.195 4.669 -1.471 1.00 91.94 190 LYS A N 1
ATOM 1524 C CA . LYS A 1 190 ? -11.084 6.121 -1.705 1.00 91.94 190 LYS A CA 1
ATOM 1525 C C . LYS A 1 190 ? -11.924 6.604 -2.887 1.00 91.94 190 LYS A C 1
ATOM 1527 O O . LYS A 1 190 ? -12.321 7.763 -2.902 1.00 91.94 190 LYS A O 1
ATOM 1532 N N . SER A 1 191 ? -12.203 5.728 -3.852 1.00 92.19 191 SER A N 1
ATOM 1533 C CA . SER A 1 191 ? -13.111 6.001 -4.972 1.00 92.19 191 SER A CA 1
ATOM 1534 C C . SER A 1 191 ? -14.591 5.717 -4.672 1.00 92.19 191 SER A C 1
ATOM 1536 O O . SER A 1 191 ? -15.418 5.846 -5.568 1.00 92.19 191 SER A O 1
ATOM 1538 N N . GLY A 1 192 ? -14.938 5.329 -3.438 1.00 93.38 192 GLY A N 1
ATOM 1539 C CA . GLY A 1 192 ? -16.310 5.002 -3.027 1.00 93.38 192 GLY A CA 1
ATOM 1540 C C . GLY A 1 192 ? -16.784 3.597 -3.417 1.00 93.38 192 GLY A C 1
ATOM 1541 O O . GLY A 1 192 ? -17.943 3.269 -3.197 1.00 93.38 192 GLY A O 1
ATOM 1542 N N . ARG A 1 193 ? -15.904 2.755 -3.970 1.00 95.12 193 ARG A N 1
ATOM 1543 C CA . ARG A 1 193 ? -16.190 1.376 -4.405 1.00 95.12 193 ARG A CA 1
ATOM 1544 C C . ARG A 1 193 ? -15.940 0.392 -3.259 1.00 95.12 193 ARG A C 1
ATOM 1546 O O . ARG A 1 193 ? -14.958 -0.355 -3.259 1.00 95.12 193 ARG A O 1
ATOM 1553 N N . ILE A 1 194 ? -16.769 0.470 -2.221 1.00 94.19 194 ILE A N 1
ATOM 1554 C CA . ILE A 1 194 ? -16.527 -0.203 -0.935 1.00 94.19 194 ILE A CA 1
ATOM 1555 C C . ILE A 1 194 ? -16.673 -1.724 -1.046 1.00 94.19 194 ILE A C 1
ATOM 1557 O O . ILE A 1 194 ? -15.812 -2.460 -0.566 1.00 94.19 194 ILE A O 1
ATOM 1561 N N . GLU A 1 195 ? -17.707 -2.209 -1.727 1.00 94.00 195 GLU A N 1
ATOM 1562 C CA . GLU A 1 195 ? -17.995 -3.639 -1.871 1.00 94.00 195 GLU A CA 1
ATOM 1563 C C . GLU A 1 195 ? -16.865 -4.356 -2.621 1.00 94.00 195 GLU A C 1
ATOM 1565 O O . GLU A 1 195 ? -16.418 -5.436 -2.234 1.00 94.00 195 GLU A O 1
ATOM 1570 N N . GLU A 1 196 ? -16.330 -3.718 -3.659 1.00 95.94 196 GLU A N 1
ATOM 1571 C CA . GLU A 1 196 ? -15.206 -4.243 -4.436 1.00 95.94 196 GLU A CA 1
ATOM 1572 C C . GLU A 1 196 ? -13.903 -4.225 -3.626 1.00 95.94 196 GLU A C 1
ATOM 1574 O O . GLU A 1 196 ? -13.107 -5.163 -3.701 1.00 95.94 196 GLU A O 1
ATOM 1579 N N . SER A 1 197 ? -13.706 -3.203 -2.783 1.00 95.94 197 SER A N 1
ATOM 1580 C CA . SER A 1 197 ? -12.601 -3.165 -1.817 1.00 95.94 197 SER A CA 1
ATOM 1581 C C . SER A 1 197 ? -12.655 -4.356 -0.851 1.00 95.94 197 SER A C 1
ATOM 1583 O O . SER A 1 197 ? -11.643 -5.027 -0.632 1.00 95.94 197 SER A O 1
ATOM 1585 N N . VAL A 1 198 ? -13.847 -4.680 -0.333 1.00 94.88 198 VAL A N 1
ATOM 1586 C CA . VAL A 1 198 ? -14.080 -5.847 0.535 1.00 94.88 198 VAL A CA 1
ATOM 1587 C C . VAL A 1 198 ? -13.723 -7.156 -0.175 1.00 94.88 198 VAL A C 1
ATOM 1589 O O . VAL A 1 198 ? -13.067 -8.007 0.431 1.00 94.88 198 VAL A O 1
ATOM 1592 N N . VAL A 1 199 ? -14.095 -7.322 -1.449 1.00 94.50 199 VAL A N 1
ATOM 1593 C CA . VAL A 1 199 ? -13.748 -8.518 -2.243 1.00 94.50 199 VAL A CA 1
ATOM 1594 C C . VAL A 1 199 ? -12.230 -8.683 -2.360 1.00 94.50 199 VAL A C 1
ATOM 1596 O O . VAL A 1 199 ? -11.706 -9.756 -2.055 1.00 94.50 199 VAL A O 1
ATOM 1599 N N . ILE A 1 200 ? -11.507 -7.616 -2.711 1.00 95.25 200 ILE A N 1
ATOM 1600 C CA . ILE A 1 200 ? -10.040 -7.647 -2.831 1.00 95.25 200 ILE A CA 1
ATOM 1601 C C . ILE A 1 200 ? -9.364 -7.954 -1.483 1.00 95.25 200 ILE A C 1
ATOM 1603 O O . ILE A 1 200 ? -8.385 -8.700 -1.433 1.00 95.25 200 ILE A O 1
ATOM 1607 N N . LEU A 1 201 ? -9.883 -7.429 -0.369 1.00 94.31 201 LEU A N 1
ATOM 1608 C CA . LEU A 1 201 ? -9.351 -7.723 0.968 1.00 94.31 201 LEU A CA 1
ATOM 1609 C C . LEU A 1 201 ? -9.582 -9.175 1.391 1.00 94.31 201 LEU A C 1
ATOM 1611 O O . LEU A 1 201 ? -8.683 -9.783 1.973 1.00 94.31 201 LEU A O 1
ATOM 1615 N N . LYS A 1 202 ? -10.752 -9.748 1.083 1.00 91.56 202 LYS A N 1
ATOM 1616 C CA . LYS A 1 202 ? -11.021 -11.178 1.310 1.00 91.56 202 LYS A CA 1
ATOM 1617 C C . LYS A 1 202 ? -10.056 -12.044 0.508 1.00 91.56 202 LYS A C 1
ATOM 1619 O O . LYS A 1 202 ? -9.424 -12.928 1.078 1.00 91.56 202 LYS A O 1
ATOM 1624 N N . GLN A 1 203 ? -9.842 -11.710 -0.763 1.00 90.25 203 GLN A N 1
ATOM 1625 C CA . GLN A 1 203 ? -8.856 -12.386 -1.602 1.00 90.25 203 GLN A CA 1
ATOM 1626 C C . GLN A 1 203 ? -7.441 -12.296 -1.001 1.00 90.25 203 GLN A C 1
ATOM 1628 O O . GLN A 1 203 ? -6.723 -13.292 -0.928 1.00 90.25 203 GLN A O 1
ATOM 1633 N N . ALA A 1 204 ? -7.038 -11.125 -0.496 1.00 90.75 204 ALA A N 1
ATOM 1634 C CA . ALA A 1 204 ? -5.750 -10.955 0.174 1.00 90.75 204 ALA A CA 1
ATOM 1635 C C . ALA A 1 204 ? -5.602 -11.829 1.436 1.00 90.75 204 ALA A C 1
ATOM 1637 O O . ALA A 1 204 ? -4.507 -12.342 1.684 1.00 90.75 204 ALA A O 1
ATOM 1638 N N . LEU A 1 205 ? -6.680 -12.023 2.208 1.00 87.25 205 LEU A N 1
ATOM 1639 C CA . LEU A 1 205 ? -6.703 -12.925 3.367 1.00 87.25 205 LEU A CA 1
ATOM 1640 C C . LEU A 1 205 ? -6.610 -14.397 2.974 1.00 87.25 205 LEU A C 1
ATOM 1642 O O . LEU A 1 205 ? -5.955 -15.155 3.678 1.00 87.25 205 LEU A O 1
ATOM 1646 N N . GLU A 1 206 ? -7.235 -14.810 1.874 1.00 84.56 206 GLU A N 1
ATOM 1647 C CA . GLU A 1 206 ? -7.116 -16.185 1.372 1.00 84.56 206 GLU A CA 1
ATOM 1648 C C . GLU A 1 206 ? -5.680 -16.501 0.940 1.00 84.56 206 GLU A C 1
ATOM 1650 O O . GLU A 1 206 ? -5.173 -17.591 1.200 1.00 84.56 206 GLU A O 1
ATOM 1655 N N . ILE A 1 207 ? -4.999 -15.528 0.327 1.00 82.75 207 ILE A N 1
ATOM 1656 C CA . ILE A 1 207 ? -3.625 -15.698 -0.157 1.00 82.75 207 ILE A CA 1
ATOM 1657 C C . ILE A 1 207 ? -2.616 -15.696 0.988 1.00 82.75 207 ILE A C 1
ATOM 1659 O O . ILE A 1 207 ? -1.705 -16.524 1.004 1.00 82.75 207 ILE A O 1
ATOM 1663 N N . MET A 1 208 ? -2.748 -14.762 1.933 1.00 81.25 208 MET A N 1
ATOM 1664 C CA . MET A 1 208 ? -1.872 -14.676 3.102 1.00 81.25 208 MET A CA 1
ATOM 1665 C C . MET A 1 208 ? -2.679 -14.450 4.388 1.00 81.25 208 MET A C 1
ATOM 1667 O O . MET A 1 208 ? -2.734 -13.323 4.893 1.00 81.25 208 MET A O 1
ATOM 1671 N N . PRO A 1 209 ? -3.234 -15.526 4.980 1.00 74.88 209 PRO A N 1
ATOM 1672 C CA . PRO A 1 209 ? -4.047 -15.446 6.199 1.00 74.88 209 PRO A CA 1
ATOM 1673 C C . PRO A 1 209 ? -3.311 -14.854 7.408 1.00 74.88 209 PRO A C 1
ATOM 1675 O O . PRO A 1 209 ? -3.929 -14.337 8.334 1.00 74.88 209 PRO A O 1
ATOM 1678 N N . THR A 1 210 ? -1.979 -14.932 7.414 1.00 71.25 210 THR A N 1
ATOM 1679 C CA . THR A 1 210 ? -1.123 -14.457 8.509 1.00 71.25 210 THR A CA 1
ATOM 1680 C C . THR A 1 210 ? -0.783 -12.969 8.412 1.00 71.25 210 THR A C 1
ATOM 1682 O O . THR A 1 210 ? -0.115 -12.438 9.299 1.00 71.25 210 THR A O 1
ATOM 1685 N N . PHE A 1 211 ? -1.202 -12.269 7.350 1.00 76.62 211 PHE A N 1
ATOM 1686 C CA . PHE A 1 211 ? -0.953 -10.836 7.212 1.00 76.62 211 PHE A CA 1
ATOM 1687 C C . PHE A 1 211 ? -1.988 -10.030 8.010 1.00 76.62 211 PHE A C 1
ATOM 1689 O O . PHE A 1 211 ? -3.008 -9.578 7.489 1.00 76.62 211 PHE A O 1
ATOM 1696 N N . TYR A 1 212 ? -1.713 -9.844 9.304 1.00 72.44 212 TYR A N 1
ATOM 1697 C CA . TYR A 1 212 ? -2.652 -9.268 10.278 1.00 72.44 212 TYR A CA 1
ATOM 1698 C C . TYR A 1 212 ? -3.213 -7.889 9.903 1.00 72.44 212 TYR A C 1
ATOM 1700 O O . TYR A 1 212 ? -4.352 -7.573 10.251 1.00 72.44 212 TYR A O 1
ATOM 1708 N N . GLY A 1 213 ? -2.458 -7.088 9.143 1.00 80.44 213 GLY A N 1
ATOM 1709 C CA . GLY A 1 213 ? -2.916 -5.784 8.660 1.00 80.44 213 GLY A CA 1
ATOM 1710 C C . GLY A 1 213 ? -4.204 -5.858 7.833 1.00 80.44 213 GLY A C 1
ATOM 1711 O O . GLY A 1 213 ? -5.039 -4.961 7.940 1.00 80.44 213 GLY A O 1
ATOM 1712 N N . THR A 1 214 ? -4.414 -6.939 7.072 1.00 88.44 214 THR A N 1
ATOM 1713 C CA . THR A 1 214 ? -5.593 -7.093 6.206 1.00 88.44 214 THR A CA 1
ATOM 1714 C C . THR A 1 214 ? -6.877 -7.261 7.017 1.00 88.44 214 THR A C 1
ATOM 1716 O O . THR A 1 214 ? -7.878 -6.622 6.700 1.00 88.44 214 THR A O 1
ATOM 1719 N N . ILE A 1 215 ? -6.844 -8.051 8.101 1.00 89.62 215 ILE A N 1
ATOM 1720 C CA . ILE A 1 215 ? -8.018 -8.283 8.963 1.00 89.62 215 ILE A CA 1
ATOM 1721 C C . ILE A 1 215 ? -8.497 -6.959 9.559 1.00 89.62 215 ILE A C 1
ATOM 1723 O O . ILE A 1 215 ? -9.690 -6.667 9.543 1.00 89.62 215 ILE A O 1
ATOM 1727 N N . ARG A 1 216 ? -7.568 -6.124 10.044 1.00 90.44 216 ARG A N 1
ATOM 1728 C CA . ARG A 1 216 ? -7.917 -4.815 10.604 1.00 90.44 216 ARG A CA 1
ATOM 1729 C C . ARG A 1 216 ? -8.525 -3.880 9.564 1.00 90.44 216 ARG A C 1
ATOM 1731 O O . ARG A 1 216 ? -9.490 -3.191 9.880 1.00 90.44 216 ARG A O 1
ATOM 1738 N N . ILE A 1 217 ? -7.955 -3.817 8.359 1.00 92.38 217 ILE A N 1
ATOM 1739 C CA . ILE A 1 217 ? -8.479 -2.953 7.290 1.00 92.38 217 ILE A CA 1
ATOM 1740 C C . ILE A 1 217 ? -9.901 -3.390 6.921 1.00 92.38 217 ILE A C 1
ATOM 1742 O O . ILE A 1 217 ? -10.795 -2.551 6.855 1.00 92.38 217 ILE A O 1
ATOM 1746 N N . LEU A 1 218 ? -10.125 -4.698 6.770 1.00 93.94 218 LEU A N 1
ATOM 1747 C CA . LEU A 1 218 ? -11.442 -5.247 6.461 1.00 93.94 218 LEU A CA 1
ATOM 1748 C C . LEU A 1 218 ? -12.457 -4.998 7.588 1.00 93.94 218 LEU A C 1
ATOM 1750 O O . LEU A 1 218 ? -13.576 -4.575 7.320 1.00 93.94 218 LEU A O 1
ATOM 1754 N N . ALA A 1 219 ? -12.056 -5.171 8.850 1.00 94.38 219 ALA A N 1
ATOM 1755 C CA . ALA A 1 219 ? -12.900 -4.827 9.993 1.00 94.38 219 ALA A CA 1
ATOM 1756 C C . ALA A 1 219 ? -13.258 -3.333 10.028 1.00 94.38 219 ALA A C 1
ATOM 1758 O O . ALA A 1 219 ? -14.378 -2.982 10.383 1.00 94.38 219 ALA A O 1
ATOM 1759 N N . GLY A 1 220 ? -12.326 -2.455 9.639 1.00 94.19 220 GLY A N 1
ATOM 1760 C CA . GLY A 1 220 ? -12.580 -1.020 9.500 1.00 94.19 220 GLY A CA 1
ATOM 1761 C C . GLY A 1 220 ? -13.656 -0.716 8.457 1.00 94.19 220 GLY A C 1
ATOM 1762 O O . GLY A 1 220 ? -14.559 0.062 8.739 1.00 94.19 220 GLY A O 1
ATOM 1763 N N . LEU A 1 221 ? -13.613 -1.380 7.297 1.00 95.00 221 LEU A N 1
ATOM 1764 C CA . LEU A 1 221 ? -14.645 -1.238 6.262 1.00 95.00 221 LEU A CA 1
ATOM 1765 C C . LEU A 1 221 ? -16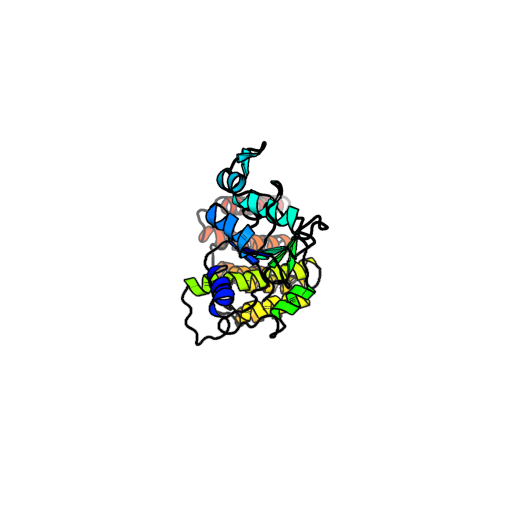.018 -1.741 6.709 1.00 95.00 221 LEU A C 1
ATOM 1767 O O . LEU A 1 221 ? -17.029 -1.117 6.400 1.00 95.00 221 LEU A O 1
ATOM 1771 N N . TYR A 1 222 ? -16.070 -2.859 7.432 1.00 96.06 222 TYR A N 1
ATOM 1772 C CA . TYR A 1 222 ? -17.327 -3.334 8.008 1.00 96.06 222 TYR A CA 1
ATOM 1773 C C . TYR A 1 222 ? -17.854 -2.372 9.074 1.00 96.06 222 TYR A C 1
ATOM 1775 O O . TYR A 1 222 ? -19.051 -2.112 9.120 1.00 96.06 222 TYR A O 1
ATOM 1783 N N . ALA A 1 223 ? -16.973 -1.780 9.886 1.00 95.69 223 ALA A N 1
ATOM 1784 C CA . ALA A 1 223 ? -17.359 -0.770 10.867 1.00 95.69 223 ALA A CA 1
ATOM 1785 C C . ALA A 1 223 ? -17.932 0.493 10.205 1.00 95.69 223 ALA A C 1
ATOM 1787 O O . ALA A 1 223 ? -18.951 0.995 10.669 1.00 95.69 223 ALA A O 1
ATOM 1788 N N . GLU A 1 224 ? -17.328 0.971 9.108 1.00 92.25 224 GLU A N 1
ATOM 1789 C CA . GLU A 1 224 ? -17.844 2.095 8.304 1.00 92.25 224 GLU A CA 1
ATOM 1790 C C . GLU A 1 224 ? -19.261 1.817 7.758 1.00 92.25 224 GLU A C 1
ATOM 1792 O O . GLU A 1 224 ? -20.055 2.744 7.619 1.00 92.25 224 GLU A O 1
ATOM 1797 N N . GLN A 1 225 ? -19.597 0.546 7.512 1.00 92.81 225 GLN A N 1
ATOM 1798 C CA . GLN A 1 225 ? -20.914 0.095 7.038 1.00 92.81 225 GLN A CA 1
ATOM 1799 C C . GLN A 1 225 ? -21.875 -0.324 8.168 1.00 92.81 225 GLN A C 1
ATOM 1801 O O . GLN A 1 225 ? -23.024 -0.666 7.905 1.00 92.81 225 GLN A O 1
ATOM 1806 N N . GLY A 1 226 ? -21.429 -0.321 9.429 1.00 95.06 226 GLY A N 1
ATOM 1807 C CA . GLY A 1 226 ? -22.214 -0.809 10.569 1.00 95.06 226 GLY A CA 1
ATOM 1808 C C . GLY A 1 226 ? -22.353 -2.339 10.659 1.00 95.06 226 GLY A C 1
ATOM 1809 O O . GLY A 1 226 ? -23.109 -2.840 11.492 1.00 95.06 226 GLY A O 1
ATOM 1810 N N . GLU A 1 227 ? -21.606 -3.104 9.859 1.00 96.50 227 GLU A N 1
ATOM 1811 C CA . GLU A 1 227 ? -21.650 -4.571 9.807 1.00 96.50 227 GLU A CA 1
ATOM 1812 C C . GLU A 1 227 ? -20.863 -5.232 10.954 1.00 96.50 227 GLU A C 1
ATOM 1814 O O . GLU A 1 227 ? -19.833 -5.886 10.769 1.00 96.50 227 GLU A O 1
ATOM 1819 N N . THR A 1 228 ? -21.343 -5.067 12.183 1.00 97.12 228 THR A N 1
ATOM 1820 C CA . THR A 1 228 ? -20.657 -5.600 13.375 1.00 97.12 228 THR A CA 1
ATOM 1821 C C . THR A 1 228 ? -20.581 -7.132 13.419 1.00 97.12 228 THR A C 1
ATOM 1823 O O . THR A 1 228 ? -19.580 -7.671 13.897 1.00 97.12 228 THR A O 1
ATOM 1826 N N . ASP A 1 229 ? -21.558 -7.839 12.844 1.00 97.38 229 ASP A N 1
ATOM 1827 C CA . ASP A 1 229 ? -21.550 -9.306 12.748 1.00 97.38 229 ASP A CA 1
ATOM 1828 C C . ASP A 1 229 ? -20.438 -9.816 11.816 1.00 97.38 229 ASP A C 1
ATOM 1830 O O . ASP A 1 229 ? -19.757 -10.794 12.131 1.00 97.38 229 ASP A O 1
ATOM 1834 N N . SER A 1 230 ? -20.162 -9.101 10.719 1.00 96.19 230 SER A N 1
ATOM 1835 C CA . SER A 1 230 ? -19.041 -9.402 9.820 1.00 96.19 230 SER A CA 1
ATOM 1836 C C . SER A 1 230 ? -17.690 -9.252 10.536 1.00 96.19 230 SER A C 1
ATOM 1838 O O . SER A 1 230 ? -16.775 -10.048 10.320 1.00 96.19 230 SER A O 1
ATOM 1840 N N . ILE A 1 231 ? -17.555 -8.272 11.440 1.00 95.62 231 ILE A N 1
ATOM 1841 C CA . ILE A 1 231 ? -16.348 -8.103 12.269 1.00 95.62 231 ILE A CA 1
ATOM 1842 C C . ILE A 1 231 ? -16.204 -9.257 13.273 1.00 95.62 231 ILE A C 1
ATOM 1844 O O . ILE A 1 231 ? -15.097 -9.766 13.464 1.00 95.62 231 ILE A O 1
ATOM 1848 N N . LEU A 1 232 ? -17.300 -9.694 13.901 1.00 95.19 232 LEU A N 1
ATOM 1849 C CA . LEU A 1 232 ? -17.298 -10.855 14.797 1.00 95.19 232 LEU A CA 1
ATOM 1850 C C . LEU A 1 232 ? -16.877 -12.132 14.061 1.00 95.19 232 LEU A C 1
ATOM 1852 O O . LEU A 1 232 ? -15.995 -12.842 14.540 1.00 95.19 232 LEU A O 1
ATOM 1856 N N . ALA A 1 233 ? -17.401 -12.367 12.857 1.00 93.56 233 ALA A N 1
ATOM 1857 C CA . ALA A 1 233 ? -17.006 -13.507 12.032 1.00 93.56 233 ALA A CA 1
ATOM 1858 C C . ALA A 1 233 ? -15.497 -13.504 11.714 1.00 93.56 233 ALA A C 1
ATOM 1860 O O . ALA A 1 233 ? -14.845 -14.546 11.798 1.00 93.56 233 ALA A O 1
ATOM 1861 N N . LEU A 1 234 ? -14.896 -12.336 11.435 1.00 90.75 234 LEU A N 1
ATOM 1862 C CA . LEU A 1 234 ? -13.438 -12.222 11.269 1.00 90.75 234 LEU A CA 1
ATOM 1863 C C . LEU A 1 234 ? -12.673 -12.593 12.548 1.00 90.75 234 LEU A C 1
ATOM 1865 O O . LEU A 1 234 ? -11.625 -13.245 12.494 1.00 90.75 234 LEU A O 1
ATOM 1869 N N . LEU A 1 235 ? -13.179 -12.171 13.708 1.00 90.12 235 LEU A N 1
ATOM 1870 C CA . LEU A 1 235 ? -12.602 -12.515 15.006 1.00 90.12 235 LEU A CA 1
ATOM 1871 C C . LEU A 1 235 ? -12.727 -14.013 15.312 1.00 90.12 235 LEU A C 1
ATOM 1873 O O . LEU A 1 235 ? -11.883 -14.541 16.028 1.00 90.12 235 LEU A O 1
ATOM 1877 N N . GLU A 1 236 ? -13.705 -14.725 14.771 1.00 90.81 236 GLU A N 1
ATOM 1878 C CA . GLU A 1 236 ? -13.821 -16.176 14.948 1.00 90.81 236 GLU A CA 1
ATOM 1879 C C . GLU A 1 236 ? -12.934 -16.944 13.966 1.00 90.81 236 GLU A C 1
ATOM 1881 O O . GLU A 1 236 ? -12.183 -17.832 14.371 1.00 90.81 236 GLU A O 1
ATOM 1886 N N . GLN A 1 237 ? -12.952 -16.553 12.691 1.00 87.06 237 GLN A N 1
ATOM 1887 C CA . GLN A 1 237 ? -12.282 -17.266 11.604 1.00 87.06 237 GLN A CA 1
ATOM 1888 C C . GLN A 1 237 ? -10.750 -17.269 11.724 1.00 87.06 237 GLN A C 1
ATOM 1890 O O . GLN A 1 237 ? -10.099 -18.225 11.305 1.00 87.06 237 GLN A O 1
ATOM 1895 N N . TYR A 1 238 ? -10.157 -16.227 12.316 1.00 84.25 238 TYR A N 1
ATOM 1896 C CA . TYR A 1 238 ? -8.699 -16.063 12.378 1.00 84.25 238 TYR A CA 1
ATOM 1897 C C . TYR A 1 238 ? -8.158 -16.076 13.821 1.00 84.25 238 TYR A C 1
ATOM 1899 O O . TYR A 1 238 ? -7.584 -15.080 14.258 1.00 84.25 238 TYR A O 1
ATOM 1907 N N . PRO A 1 239 ? -8.328 -17.159 14.617 1.00 75.81 239 PRO A N 1
ATOM 1908 C CA . PRO A 1 239 ? -8.055 -17.215 16.066 1.00 75.81 239 PRO A CA 1
ATOM 1909 C C . PRO A 1 239 ? -6.651 -16.752 16.480 1.00 75.81 239 PRO A C 1
ATOM 1911 O O . PRO A 1 239 ? -6.516 -16.130 17.529 1.00 75.81 239 PRO A O 1
ATOM 1914 N N . GLN A 1 240 ? -5.644 -17.002 15.644 1.00 69.75 240 GLN A N 1
ATOM 1915 C CA . GLN A 1 240 ? -4.224 -16.810 15.962 1.00 69.75 240 GLN A CA 1
ATOM 1916 C C . GLN A 1 240 ? -3.709 -15.370 15.780 1.00 69.75 240 GLN A C 1
ATOM 1918 O O . GLN A 1 240 ? -2.558 -15.089 16.102 1.00 69.75 240 GLN A O 1
ATOM 1923 N N . ALA A 1 241 ? -4.533 -14.456 15.260 1.00 67.44 241 ALA A N 1
ATOM 1924 C CA . ALA A 1 241 ? -4.133 -13.069 15.046 1.00 67.44 241 ALA A CA 1
ATOM 1925 C C . ALA A 1 241 ? -4.122 -12.233 16.330 1.00 67.44 241 ALA A C 1
ATOM 1927 O O . ALA A 1 241 ? -4.984 -12.396 17.197 1.00 67.44 241 ALA A O 1
ATOM 1928 N N . ASP A 1 242 ? -3.197 -11.273 16.422 1.00 76.69 242 ASP A N 1
ATOM 1929 C CA . ASP A 1 242 ? -3.312 -10.195 17.404 1.00 76.69 242 ASP A CA 1
ATOM 1930 C C . ASP A 1 242 ? -4.522 -9.319 17.049 1.00 76.69 242 ASP A C 1
ATOM 1932 O O . ASP A 1 242 ? -4.511 -8.541 16.095 1.00 76.69 242 ASP A O 1
ATOM 1936 N N . LYS A 1 243 ? -5.602 -9.502 17.807 1.00 81.44 243 LYS A N 1
ATOM 1937 C CA . LYS A 1 243 ? -6.923 -8.924 17.535 1.00 81.44 243 LYS A CA 1
ATOM 1938 C C . LYS A 1 243 ? -7.240 -7.695 18.359 1.00 81.44 243 LYS A C 1
ATOM 1940 O O . LYS A 1 243 ? -8.364 -7.206 18.270 1.00 81.44 243 LYS A O 1
ATOM 1945 N N . ARG A 1 244 ? -6.295 -7.187 19.154 1.00 92.12 244 ARG A N 1
ATOM 1946 C CA . ARG A 1 244 ? -6.532 -6.010 20.009 1.00 92.12 244 ARG A CA 1
ATOM 1947 C C . ARG A 1 244 ? -7.101 -4.847 19.200 1.00 92.12 244 ARG A C 1
ATOM 1949 O O . ARG A 1 244 ? -8.128 -4.282 19.561 1.00 92.12 244 ARG A O 1
ATOM 1956 N N . GLU A 1 245 ? -6.496 -4.578 18.044 1.00 91.88 245 GLU A N 1
ATOM 1957 C CA . GLU A 1 245 ? -6.950 -3.516 17.146 1.00 91.88 245 GLU A CA 1
ATOM 1958 C C . GLU A 1 245 ? -8.307 -3.826 16.492 1.00 91.88 245 GLU A C 1
ATOM 1960 O O . GLU A 1 245 ? -9.103 -2.914 16.292 1.00 91.88 245 GLU A O 1
ATOM 1965 N N . VAL A 1 246 ? -8.612 -5.093 16.195 1.00 93.69 246 VAL A N 1
ATOM 1966 C CA . VAL A 1 246 ? -9.892 -5.501 15.585 1.00 93.69 246 VAL A CA 1
ATOM 1967 C C . VAL A 1 246 ? -11.041 -5.401 16.593 1.00 93.69 246 VAL A C 1
ATOM 1969 O O . VAL A 1 246 ? -12.095 -4.858 16.272 1.00 93.69 246 VAL A O 1
ATOM 1972 N N . HIS A 1 247 ? -10.834 -5.841 17.836 1.00 95.56 247 HIS A N 1
ATOM 1973 C CA . HIS A 1 247 ? -11.794 -5.634 18.923 1.00 95.56 247 HIS A CA 1
ATOM 1974 C C . HIS A 1 247 ? -11.994 -4.143 19.225 1.00 95.56 247 HIS A C 1
ATOM 1976 O O . HIS A 1 247 ? -13.120 -3.720 19.470 1.00 95.56 247 HIS A O 1
ATOM 1982 N N . LEU A 1 248 ? -10.934 -3.327 19.159 1.00 97.00 248 LEU A N 1
ATOM 1983 C CA . LEU A 1 248 ? -11.059 -1.877 19.310 1.00 97.00 248 LEU A CA 1
ATOM 1984 C C . LEU A 1 248 ? -11.908 -1.261 18.186 1.00 97.00 248 LEU A C 1
ATOM 1986 O O . LEU A 1 248 ? -12.722 -0.378 18.448 1.00 97.00 248 LEU A O 1
ATOM 1990 N N . VAL A 1 249 ? -11.740 -1.726 16.943 1.00 96.88 249 VAL A N 1
ATOM 1991 C CA . VAL A 1 249 ? -12.596 -1.328 15.813 1.00 96.88 249 VAL A CA 1
ATOM 1992 C C . VAL A 1 249 ? -14.051 -1.738 16.061 1.00 96.88 249 VAL A C 1
ATOM 1994 O O . VAL A 1 249 ? -14.940 -0.910 15.884 1.00 96.88 249 VAL A O 1
ATOM 1997 N N . LEU A 1 250 ? -14.301 -2.958 16.545 1.00 97.81 250 LEU A N 1
ATOM 1998 C CA . LEU A 1 250 ? -15.647 -3.426 16.892 1.00 97.81 250 LEU A CA 1
ATOM 1999 C C . LEU A 1 250 ? -16.303 -2.565 17.985 1.00 97.81 250 LEU A C 1
ATOM 2001 O O . LEU A 1 250 ? -17.458 -2.171 17.849 1.00 97.81 250 LEU A O 1
ATOM 2005 N N . ALA A 1 251 ? -15.569 -2.233 19.049 1.00 98.12 251 ALA A N 1
ATOM 2006 C CA . ALA A 1 251 ? -16.070 -1.367 20.114 1.00 98.12 251 ALA A CA 1
ATOM 2007 C C . ALA A 1 251 ? -16.437 0.034 19.599 1.00 98.12 251 ALA A C 1
ATOM 2009 O O . ALA A 1 251 ? -17.498 0.563 19.933 1.00 98.12 251 ALA A O 1
ATOM 2010 N N . LYS A 1 252 ? -15.587 0.614 18.741 1.00 98.06 252 LYS A N 1
ATOM 2011 C CA . LYS A 1 252 ? -15.864 1.893 18.069 1.00 98.06 252 LYS A CA 1
ATOM 2012 C C . LYS A 1 252 ? -17.117 1.815 17.200 1.00 98.06 252 LYS A C 1
ATOM 2014 O O . LYS A 1 252 ? -17.917 2.744 17.243 1.00 98.06 252 LYS A O 1
ATOM 2019 N N . ALA A 1 253 ? -17.297 0.712 16.470 1.00 98.06 253 ALA A N 1
ATOM 2020 C CA . ALA A 1 253 ? -18.475 0.470 15.642 1.00 98.06 253 ALA A CA 1
ATOM 2021 C C . ALA A 1 253 ? -19.759 0.401 16.486 1.00 98.06 253 ALA A C 1
ATOM 2023 O O . ALA A 1 253 ? -20.730 1.090 16.182 1.00 98.06 253 ALA A O 1
ATOM 2024 N N . TYR A 1 254 ? -19.757 -0.349 17.595 1.00 98.50 254 TYR A N 1
ATOM 2025 C CA . TYR A 1 254 ? -20.897 -0.367 18.518 1.00 98.50 254 TYR A CA 1
ATOM 2026 C C . TYR A 1 254 ? -21.205 1.016 19.084 1.00 98.50 254 TYR A C 1
ATOM 2028 O O . TYR A 1 254 ? -22.366 1.411 19.121 1.00 98.50 254 TYR A O 1
ATOM 2036 N N . ARG A 1 255 ? -20.181 1.789 19.463 1.00 97.00 255 ARG A N 1
ATOM 2037 C CA . ARG A 1 255 ? -20.392 3.154 19.954 1.00 97.00 255 ARG A CA 1
ATOM 2038 C C . ARG A 1 255 ? -20.992 4.065 18.879 1.00 97.00 255 ARG A C 1
ATOM 2040 O O . ARG A 1 255 ? -21.878 4.847 19.197 1.00 97.00 255 ARG A O 1
ATOM 2047 N N . SER A 1 256 ? -20.538 3.988 17.624 1.00 96.88 256 SER A N 1
ATOM 2048 C CA . SER A 1 256 ? -21.117 4.794 16.535 1.00 96.88 256 SER A CA 1
ATOM 2049 C C . SER A 1 256 ? -22.550 4.399 16.179 1.00 96.88 256 SER A C 1
ATOM 2051 O O . SER A 1 256 ? -23.286 5.229 15.659 1.00 96.88 256 SER A O 1
ATOM 2053 N N . LEU A 1 257 ? -22.942 3.158 16.475 1.00 97.19 257 LEU A N 1
ATOM 2054 C CA . LEU A 1 257 ? -24.300 2.641 16.298 1.00 97.19 257 LEU A CA 1
ATOM 2055 C C . LEU A 1 257 ? -25.194 2.860 17.530 1.00 97.19 257 LEU A C 1
ATOM 2057 O O . LEU A 1 257 ? -26.268 2.271 17.598 1.00 97.19 257 LEU A O 1
ATOM 2061 N N . ASP A 1 258 ? -24.747 3.663 18.502 1.00 96.62 258 ASP A N 1
ATOM 2062 C CA . ASP A 1 258 ? -25.460 3.928 19.758 1.00 96.62 258 ASP A CA 1
ATOM 2063 C C . ASP A 1 258 ? -25.781 2.649 20.561 1.00 96.62 258 ASP A C 1
ATOM 2065 O O . ASP A 1 258 ? -26.850 2.482 21.142 1.00 96.62 258 ASP A O 1
ATOM 2069 N N . GLN A 1 259 ? -24.830 1.705 20.590 1.00 97.62 259 GLN A N 1
ATOM 2070 C CA . GLN A 1 259 ? -24.896 0.458 21.366 1.00 97.62 259 GLN A CA 1
ATOM 2071 C C . GLN A 1 259 ? -23.861 0.473 22.510 1.00 97.62 259 GLN A C 1
ATOM 2073 O O . GLN A 1 259 ? -22.887 -0.292 22.476 1.00 97.62 259 GLN A O 1
ATOM 2078 N N . PRO A 1 260 ? -24.023 1.349 23.523 1.00 96.69 260 PRO A N 1
ATOM 2079 C CA . PRO A 1 260 ? -23.011 1.586 24.551 1.00 96.69 260 PRO A CA 1
ATOM 2080 C C . PRO A 1 260 ? -22.700 0.350 25.399 1.00 96.69 260 PRO A C 1
ATOM 2082 O O . PRO A 1 260 ? -21.533 0.108 25.695 1.00 96.69 260 PRO A O 1
ATOM 2085 N N . ASP A 1 261 ? -23.694 -0.482 25.714 1.00 97.25 261 ASP A N 1
ATOM 2086 C CA . ASP A 1 261 ? -23.488 -1.690 26.525 1.00 97.25 261 ASP A CA 1
ATOM 2087 C C . ASP A 1 261 ? -22.577 -2.702 25.818 1.00 97.25 261 ASP A C 1
ATOM 2089 O O . ASP A 1 261 ? -21.646 -3.249 26.411 1.00 97.25 261 ASP A O 1
ATOM 2093 N N . ARG A 1 262 ? -22.792 -2.912 24.510 1.00 98.12 262 ARG A N 1
ATOM 2094 C CA . ARG A 1 262 ? -21.948 -3.804 23.698 1.00 98.12 262 ARG A CA 1
ATOM 2095 C C . ARG A 1 262 ? -20.548 -3.226 23.520 1.00 98.12 262 ARG A C 1
ATOM 2097 O O . ARG A 1 262 ? -19.573 -3.969 23.614 1.00 98.12 262 ARG A O 1
ATOM 2104 N N . ALA A 1 263 ? -20.436 -1.915 23.291 1.00 98.19 263 ALA A N 1
ATOM 2105 C CA . ALA A 1 263 ? -19.145 -1.236 23.212 1.00 98.19 263 ALA A CA 1
ATOM 2106 C C . ALA A 1 263 ? -18.354 -1.394 24.522 1.00 98.19 263 ALA A C 1
ATOM 2108 O O . ALA A 1 263 ? -17.194 -1.810 24.494 1.00 98.19 263 ALA A O 1
ATOM 2109 N N . GLY A 1 264 ? -19.002 -1.136 25.661 1.00 97.94 264 GLY A N 1
ATOM 2110 C CA . GLY A 1 264 ? -18.427 -1.272 26.995 1.00 97.94 264 GLY A CA 1
ATOM 2111 C C . GLY A 1 264 ? -17.972 -2.698 27.288 1.00 97.94 264 GLY A C 1
ATOM 2112 O O . GLY A 1 264 ? -16.836 -2.893 27.707 1.00 97.94 264 GLY A O 1
ATOM 2113 N N . ALA A 1 265 ? -18.790 -3.707 26.976 1.00 98.12 265 ALA A N 1
ATOM 2114 C CA . ALA A 1 265 ? -18.428 -5.111 27.182 1.00 98.12 265 ALA A CA 1
ATOM 2115 C C . ALA A 1 265 ? -17.160 -5.524 26.407 1.00 98.12 265 ALA A C 1
ATOM 2117 O O . ALA A 1 265 ? -16.292 -6.212 26.949 1.00 98.12 265 ALA A O 1
ATOM 2118 N N . VAL A 1 266 ? -17.016 -5.082 25.150 1.00 97.88 266 VAL A N 1
ATOM 2119 C CA . VAL A 1 266 ? -15.811 -5.361 24.347 1.00 97.88 266 VAL A CA 1
ATOM 2120 C C . VAL A 1 266 ? -14.581 -4.650 24.923 1.00 97.88 266 VAL A C 1
ATOM 2122 O O . VAL A 1 266 ? -13.505 -5.247 24.996 1.00 97.88 266 VAL A O 1
ATOM 2125 N N . LEU A 1 267 ? -14.724 -3.390 25.344 1.00 98.38 267 LEU A N 1
ATOM 2126 C CA . LEU A 1 267 ? -13.627 -2.593 25.904 1.00 98.38 267 LEU A CA 1
ATOM 2127 C C . LEU A 1 267 ? -13.179 -3.103 27.278 1.00 98.38 267 LEU A C 1
ATOM 2129 O O . LEU A 1 267 ? -11.979 -3.162 27.540 1.00 98.38 267 LEU A O 1
ATOM 2133 N N . ASP A 1 268 ? -14.112 -3.518 28.133 1.00 97.50 268 ASP A N 1
ATOM 2134 C CA . ASP A 1 268 ? -13.800 -4.106 29.437 1.00 97.50 268 ASP A CA 1
ATOM 2135 C C . ASP A 1 268 ? -13.061 -5.439 29.265 1.00 97.50 268 ASP A C 1
ATOM 2137 O O . ASP A 1 268 ? -12.013 -5.644 29.874 1.00 97.50 268 ASP A O 1
ATOM 2141 N N . ASN A 1 269 ? -13.503 -6.295 28.333 1.00 96.25 269 ASN A N 1
ATOM 2142 C CA . ASN A 1 269 ? -12.776 -7.523 28.008 1.00 96.25 269 ASN A CA 1
ATOM 2143 C C . ASN A 1 269 ? -11.347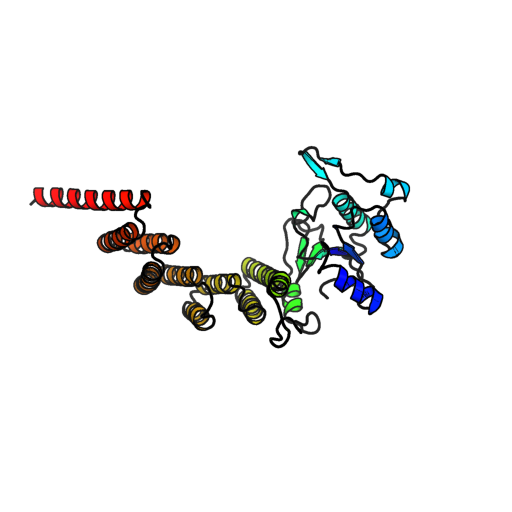 -7.242 27.508 1.00 96.25 269 ASN A C 1
ATOM 2145 O O . ASN A 1 269 ? -10.405 -7.929 27.916 1.00 96.25 269 ASN A O 1
ATOM 2149 N N . LEU A 1 270 ? -11.172 -6.214 26.666 1.00 96.50 270 LEU A N 1
ATOM 2150 C CA . LEU A 1 270 ? -9.853 -5.779 26.204 1.00 96.50 270 LEU A CA 1
ATOM 2151 C C . LEU A 1 270 ? -8.955 -5.347 27.366 1.00 96.50 270 LEU A C 1
ATOM 2153 O O . LEU A 1 270 ? -7.800 -5.764 27.411 1.00 96.50 270 LEU A O 1
ATOM 2157 N N . LEU A 1 271 ? -9.472 -4.547 28.299 1.00 96.81 271 LEU A N 1
ATOM 2158 C CA . LEU A 1 271 ? -8.718 -4.057 29.455 1.00 96.81 271 LEU A CA 1
ATOM 2159 C C . LEU A 1 271 ? -8.445 -5.153 30.494 1.00 96.81 271 LEU A C 1
ATOM 2161 O O . LEU A 1 271 ? -7.398 -5.134 31.127 1.00 96.81 271 LEU A O 1
ATOM 2165 N N . ILE A 1 272 ? -9.323 -6.147 30.644 1.00 95.44 272 ILE A N 1
ATOM 2166 C CA . ILE A 1 272 ? -9.065 -7.316 31.500 1.00 95.44 272 ILE A CA 1
ATOM 2167 C C . ILE A 1 272 ? -7.937 -8.168 30.913 1.00 95.44 272 ILE A C 1
ATOM 2169 O O . ILE A 1 272 ? -7.020 -8.578 31.623 1.00 95.44 272 ILE A O 1
ATOM 2173 N N . LYS A 1 273 ? -7.997 -8.452 29.608 1.00 94.31 273 LYS A N 1
ATOM 2174 C CA . LYS A 1 273 ? -7.035 -9.344 28.952 1.00 94.31 273 LYS A CA 1
ATOM 2175 C C . LYS A 1 273 ? -5.694 -8.662 28.667 1.00 94.31 273 LYS A C 1
ATOM 2177 O O . LYS A 1 273 ? -4.657 -9.322 28.685 1.00 94.31 273 LYS A O 1
ATOM 2182 N N . TRP A 1 274 ? -5.709 -7.355 28.416 1.00 95.38 274 TRP A N 1
ATOM 2183 C CA . TRP A 1 274 ? -4.530 -6.533 28.158 1.00 95.38 274 TRP A CA 1
ATOM 2184 C C . TRP A 1 274 ? -4.602 -5.229 28.967 1.00 95.38 274 TRP A C 1
ATOM 2186 O O . TRP A 1 274 ? -4.886 -4.167 28.408 1.00 95.38 274 TRP A O 1
ATOM 2196 N N . PRO A 1 275 ? -4.287 -5.281 30.273 1.00 96.12 275 PRO A N 1
ATOM 2197 C CA . PRO A 1 275 ? -4.475 -4.157 31.197 1.00 96.12 275 PRO A CA 1
ATOM 2198 C C . PRO A 1 275 ? -3.578 -2.946 30.931 1.00 96.12 275 PRO A C 1
ATOM 2200 O O . PRO A 1 275 ? -3.778 -1.898 31.530 1.00 96.12 275 PRO A O 1
ATOM 2203 N N . THR A 1 276 ? -2.614 -3.063 30.018 1.00 95.25 276 THR A N 1
ATOM 2204 C CA . THR A 1 276 ? -1.727 -1.974 29.586 1.00 95.25 276 THR A CA 1
ATOM 2205 C C . THR A 1 276 ? -2.089 -1.430 28.195 1.00 95.25 276 THR A C 1
ATOM 2207 O O . THR A 1 276 ? -1.378 -0.589 27.638 1.00 95.25 276 THR A O 1
ATOM 2210 N N . TYR A 1 277 ? -3.185 -1.899 27.579 1.00 96.12 277 TYR A N 1
ATOM 2211 C CA . TYR A 1 277 ? -3.575 -1.501 26.224 1.00 96.12 277 TYR A CA 1
ATOM 2212 C C . TYR A 1 277 ? -4.292 -0.144 26.207 1.00 96.12 277 TYR A C 1
ATOM 2214 O O . TYR A 1 277 ? -5.520 -0.052 26.186 1.00 96.12 277 TYR A O 1
ATOM 2222 N N . ARG A 1 278 ? -3.492 0.927 26.172 1.00 96.19 278 ARG A N 1
ATOM 2223 C CA . ARG A 1 278 ? -3.953 2.322 26.250 1.00 96.19 278 ARG A CA 1
ATOM 2224 C C . ARG A 1 278 ? -5.075 2.700 25.269 1.00 96.19 278 ARG A C 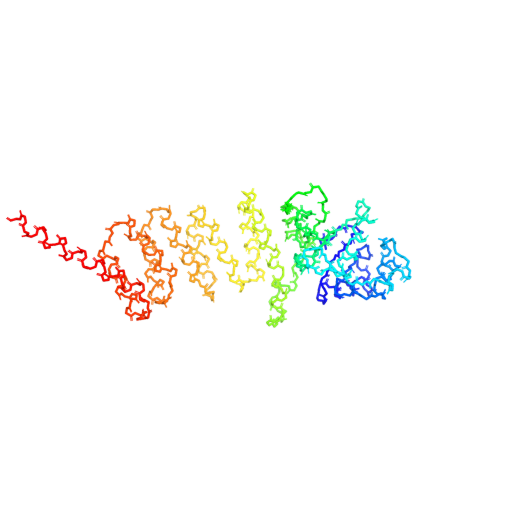1
ATOM 2226 O O . ARG A 1 278 ? -6.016 3.358 25.704 1.00 96.19 278 ARG A O 1
ATOM 2233 N N . PRO A 1 279 ? -5.070 2.252 23.998 1.00 97.62 279 PRO A N 1
ATOM 2234 C CA . PRO A 1 279 ? -6.156 2.572 23.074 1.00 97.62 279 PRO A CA 1
ATOM 2235 C C . PRO A 1 279 ? 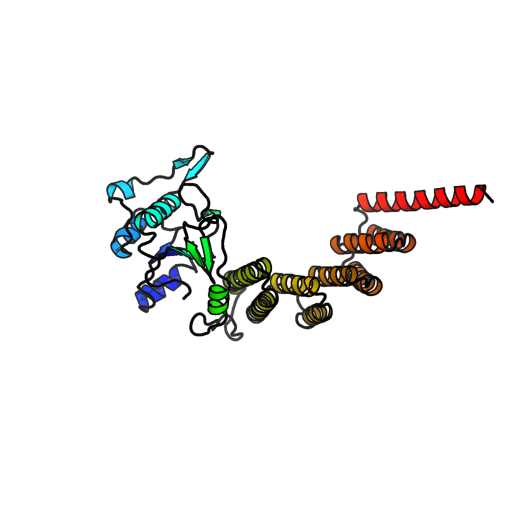-7.547 2.106 23.532 1.00 97.62 279 PRO A C 1
ATOM 2237 O O . PRO A 1 279 ? -8.535 2.755 23.194 1.00 97.62 279 PRO A O 1
ATOM 2240 N N . ALA A 1 280 ? -7.645 1.005 24.292 1.00 97.88 280 ALA A N 1
ATOM 2241 C CA . ALA A 1 280 ? -8.919 0.565 24.862 1.00 97.88 280 ALA A CA 1
ATOM 2242 C C . ALA A 1 280 ? -9.361 1.456 26.029 1.00 97.88 280 ALA A C 1
ATOM 2244 O O . ALA A 1 280 ? -10.548 1.757 26.130 1.00 97.88 280 ALA A O 1
ATOM 2245 N N . LEU A 1 281 ? -8.423 1.932 26.858 1.00 98.19 281 LEU A N 1
ATOM 2246 C CA . LEU A 1 281 ? -8.729 2.901 27.913 1.00 98.19 281 LEU A CA 1
ATOM 2247 C C . LEU A 1 281 ? -9.288 4.188 27.310 1.00 98.19 281 LEU A C 1
ATOM 2249 O O . LEU A 1 281 ? -10.351 4.640 27.721 1.00 98.19 281 LEU A O 1
ATOM 2253 N N . ASP A 1 282 ? -8.600 4.758 26.320 1.00 97.94 282 ASP A N 1
ATOM 2254 C CA . ASP A 1 282 ? -9.004 6.033 25.722 1.00 97.94 282 ASP A CA 1
ATOM 2255 C C . ASP A 1 282 ? -10.409 5.944 25.098 1.00 97.94 282 ASP A C 1
ATOM 2257 O O . ASP A 1 282 ? -11.215 6.867 25.232 1.00 97.94 282 ASP A O 1
ATOM 2261 N N . GLU A 1 283 ? -10.737 4.826 24.442 1.00 98.38 283 GLU A N 1
ATOM 2262 C CA . GLU A 1 283 ? -12.072 4.622 23.871 1.00 98.38 283 GLU A CA 1
ATOM 2263 C C . GLU A 1 283 ? -13.137 4.336 24.946 1.00 98.38 283 GLU A C 1
ATOM 2265 O O . GLU A 1 283 ? -14.258 4.831 24.821 1.00 98.38 283 GLU A O 1
ATOM 2270 N N . MET A 1 284 ? -12.791 3.628 26.029 1.00 98.31 284 MET A N 1
ATOM 2271 C CA . MET A 1 284 ? -13.672 3.443 27.192 1.00 98.31 284 MET A CA 1
ATOM 2272 C C . MET A 1 284 ? -13.989 4.780 27.865 1.00 98.31 284 MET A C 1
ATOM 2274 O O . MET A 1 284 ? -15.146 5.060 28.163 1.00 98.31 284 MET A O 1
ATOM 2278 N N . MET A 1 285 ? -12.991 5.649 28.041 1.00 97.81 285 MET A N 1
ATOM 2279 C CA . MET A 1 285 ? -13.200 6.986 28.601 1.00 97.81 285 MET A CA 1
ATOM 2280 C C . MET A 1 285 ? -14.137 7.816 27.726 1.00 97.81 285 MET A C 1
ATOM 2282 O O . MET A 1 285 ? -15.075 8.415 28.242 1.00 97.81 285 MET A O 1
ATOM 2286 N N . ARG A 1 286 ? -13.959 7.804 26.398 1.00 97.44 286 ARG A N 1
ATOM 2287 C CA . ARG A 1 286 ? -14.885 8.489 25.476 1.00 97.44 286 ARG A CA 1
ATOM 2288 C C . ARG A 1 286 ? -16.321 7.991 25.615 1.00 97.44 286 ARG A C 1
ATOM 2290 O O . ARG A 1 286 ? -17.238 8.809 25.622 1.00 97.44 286 ARG A O 1
ATOM 2297 N N . LEU A 1 287 ? -16.509 6.674 25.713 1.00 97.94 287 LEU A N 1
ATOM 2298 C CA . LEU A 1 287 ? -17.822 6.062 25.895 1.00 97.94 287 LEU A CA 1
ATOM 2299 C C . LEU A 1 287 ? -18.473 6.533 27.205 1.00 97.94 287 LEU A C 1
ATOM 2301 O O . LEU A 1 287 ? -19.573 7.080 27.182 1.00 97.94 287 LEU A O 1
ATOM 2305 N N . LEU A 1 288 ? -17.773 6.378 28.330 1.00 97.31 288 LEU A N 1
ATOM 2306 C CA . LEU A 1 288 ? -18.317 6.674 29.656 1.00 97.31 288 LEU A CA 1
ATOM 2307 C C . LEU A 1 288 ? -18.540 8.174 29.894 1.00 97.31 288 LEU A C 1
ATOM 2309 O O . LEU A 1 288 ? -19.540 8.548 30.507 1.00 97.31 288 LEU A O 1
ATOM 2313 N N . ILE A 1 289 ? -17.665 9.036 29.361 1.00 95.56 289 ILE A N 1
ATOM 2314 C CA . ILE A 1 289 ? -17.861 10.496 29.368 1.00 95.56 289 ILE A CA 1
ATOM 2315 C C . ILE A 1 289 ? -19.118 10.862 28.573 1.00 95.56 289 ILE A C 1
ATOM 2317 O O . ILE A 1 289 ? -19.921 11.667 29.041 1.00 95.56 289 ILE A O 1
ATOM 2321 N N . GLY A 1 290 ? -19.327 10.246 27.403 1.00 94.50 290 GLY A N 1
ATOM 2322 C CA . GLY A 1 290 ? -20.542 10.441 26.606 1.00 94.50 290 GLY A CA 1
ATOM 2323 C C . GLY A 1 290 ? -21.814 10.032 27.353 1.00 94.50 290 GLY A C 1
ATOM 2324 O O . GLY A 1 290 ? -22.825 10.726 27.273 1.00 94.50 290 GLY A O 1
ATOM 2325 N N . MET A 1 291 ? -21.739 8.959 28.144 1.00 95.50 291 MET A N 1
ATOM 2326 C CA . MET A 1 291 ? -22.828 8.486 29.008 1.00 95.50 291 MET A CA 1
ATOM 2327 C C . MET A 1 291 ? -22.979 9.287 30.311 1.00 95.50 291 MET A C 1
ATOM 2329 O O . MET A 1 291 ? -23.939 9.064 31.044 1.00 95.50 291 MET A O 1
ATOM 2333 N N . LYS A 1 292 ? -22.043 10.198 30.623 1.00 94.75 292 LYS A N 1
ATOM 2334 C CA . LYS A 1 292 ? -21.951 10.920 31.905 1.00 94.75 292 LYS A CA 1
ATOM 2335 C C . LYS A 1 292 ? -21.933 9.987 33.128 1.00 94.75 292 LYS A C 1
ATOM 2337 O O . LYS A 1 292 ? -22.464 10.329 34.180 1.00 94.75 292 LYS A O 1
ATOM 2342 N N . ASN A 1 293 ? -21.330 8.805 32.991 1.00 94.00 293 ASN A N 1
ATOM 2343 C CA . ASN A 1 293 ? -21.275 7.805 34.057 1.00 94.00 293 ASN A CA 1
ATOM 2344 C C . ASN A 1 293 ? -19.982 7.951 34.877 1.00 94.00 293 ASN A C 1
ATOM 2346 O O . ASN A 1 293 ? -19.006 7.234 34.655 1.00 94.00 293 ASN A O 1
ATOM 2350 N N . THR A 1 294 ? -19.968 8.910 35.803 1.00 93.69 294 THR A N 1
ATOM 2351 C CA . THR A 1 294 ? -18.783 9.244 36.611 1.00 93.69 294 THR A CA 1
ATOM 2352 C C . THR A 1 294 ? -18.308 8.084 37.486 1.00 93.69 294 THR A C 1
ATOM 2354 O O . THR A 1 294 ? -17.104 7.858 37.589 1.00 93.69 294 THR A O 1
ATOM 2357 N N . GLU A 1 295 ? -19.227 7.307 38.062 1.00 94.00 295 GLU A N 1
ATOM 2358 C CA . GLU A 1 295 ? -18.886 6.141 38.888 1.00 94.00 295 GLU A CA 1
ATOM 2359 C C . GLU A 1 295 ? -18.111 5.092 38.080 1.00 94.00 295 GLU A C 1
ATOM 2361 O O . GLU A 1 295 ? -17.060 4.612 38.509 1.00 94.00 295 GLU A O 1
ATOM 2366 N N . ALA A 1 296 ? -18.577 4.786 36.864 1.00 95.19 296 ALA A N 1
ATOM 2367 C CA . ALA A 1 296 ? -17.885 3.854 35.981 1.00 95.19 296 ALA A CA 1
ATOM 2368 C C . ALA A 1 296 ? -16.525 4.394 35.511 1.00 95.19 296 ALA A C 1
ATOM 2370 O O . ALA A 1 296 ? -15.585 3.613 35.361 1.00 95.19 296 ALA A O 1
ATOM 2371 N N . ILE A 1 297 ? -16.400 5.711 35.289 1.00 97.06 297 ILE A N 1
ATOM 2372 C CA . ILE A 1 297 ? -15.114 6.340 34.946 1.00 97.06 297 ILE A CA 1
ATOM 2373 C C . ILE A 1 297 ? -14.102 6.070 36.059 1.00 97.06 297 ILE A C 1
ATOM 2375 O O . ILE A 1 297 ? -13.032 5.534 35.777 1.00 97.06 297 ILE A O 1
ATOM 2379 N N . ILE A 1 298 ? -14.456 6.379 37.309 1.00 96.69 298 ILE A N 1
ATOM 2380 C CA . ILE A 1 298 ? -13.583 6.172 38.473 1.00 96.69 298 ILE A CA 1
ATOM 2381 C C . ILE A 1 298 ? -13.166 4.705 38.569 1.00 96.69 298 ILE A C 1
ATOM 2383 O O . ILE A 1 298 ? -11.971 4.417 38.578 1.00 96.69 298 ILE A O 1
ATOM 2387 N N . ALA A 1 299 ? -14.123 3.775 38.516 1.00 96.56 299 ALA A N 1
ATOM 2388 C CA . ALA A 1 299 ? -13.840 2.345 38.638 1.00 96.56 299 ALA A CA 1
ATOM 2389 C C . ALA A 1 299 ? -12.877 1.816 37.553 1.00 96.56 299 ALA A C 1
ATOM 2391 O O . ALA A 1 299 ? -12.031 0.955 37.817 1.00 96.56 299 ALA A O 1
ATOM 2392 N N . VAL A 1 300 ? -12.989 2.310 36.314 1.00 97.38 300 VAL A N 1
ATOM 2393 C CA . VAL A 1 300 ? -12.070 1.935 35.226 1.00 97.38 300 VAL A CA 1
ATOM 2394 C C . VAL A 1 300 ? -10.688 2.563 35.429 1.00 97.38 300 VAL A C 1
ATOM 2396 O O . VAL A 1 300 ? -9.681 1.877 35.236 1.00 97.38 300 VAL A O 1
ATOM 2399 N N . LEU A 1 301 ? -10.619 3.836 35.827 1.00 97.69 301 LEU A N 1
ATOM 2400 C CA . LEU A 1 301 ? -9.353 4.534 36.067 1.00 97.69 301 LEU A CA 1
ATOM 2401 C C . LEU A 1 301 ? -8.583 3.946 37.256 1.00 97.69 301 LEU A C 1
ATOM 2403 O O . LEU A 1 301 ? -7.376 3.741 37.146 1.00 97.69 301 LEU A O 1
ATOM 2407 N N . GLU A 1 302 ? -9.257 3.602 38.353 1.00 97.25 302 GLU A N 1
ATOM 2408 C CA . GLU A 1 302 ? -8.653 2.916 39.503 1.00 97.25 302 GLU A CA 1
ATOM 2409 C C . GLU A 1 302 ? -8.010 1.591 39.085 1.00 97.25 302 GLU A C 1
ATOM 2411 O O . GLU A 1 302 ? -6.845 1.323 39.393 1.00 97.25 302 GLU A O 1
ATOM 2416 N N . ARG A 1 303 ? -8.742 0.778 38.310 1.00 96.94 303 ARG A N 1
ATOM 2417 C CA . ARG A 1 303 ? -8.233 -0.492 37.775 1.00 96.94 303 ARG A CA 1
ATOM 2418 C C . ARG A 1 303 ? -7.036 -0.277 36.849 1.00 96.94 303 ARG A C 1
ATOM 2420 O O . ARG A 1 303 ? -6.067 -1.035 36.912 1.00 96.94 303 ARG A O 1
ATOM 2427 N N . TRP A 1 304 ? -7.081 0.755 36.004 1.00 97.75 304 TRP A N 1
ATOM 2428 C CA . TRP A 1 304 ? -5.963 1.111 35.132 1.00 97.75 304 TRP A CA 1
ATOM 2429 C C . TRP A 1 304 ? -4.725 1.494 35.939 1.00 97.75 304 TRP A C 1
ATOM 2431 O O . TRP A 1 304 ? -3.662 0.928 35.702 1.00 97.75 304 TRP A O 1
ATOM 2441 N N . VAL A 1 305 ? -4.854 2.405 36.906 1.00 97.38 305 VAL A N 1
ATOM 2442 C CA . VAL A 1 305 ? -3.750 2.868 37.763 1.00 97.38 305 VAL A CA 1
ATOM 2443 C C . VAL A 1 305 ? -3.151 1.718 38.567 1.00 97.38 305 VAL A C 1
ATOM 2445 O O . VAL A 1 305 ? -1.930 1.632 38.685 1.00 97.38 305 VAL A O 1
ATOM 2448 N N . HIS A 1 306 ? -3.985 0.803 39.067 1.00 96.38 306 HIS A N 1
ATOM 2449 C CA . HIS A 1 306 ? -3.523 -0.390 39.773 1.00 96.38 306 HIS A CA 1
ATOM 2450 C C . HIS A 1 306 ? -2.576 -1.243 38.913 1.00 96.38 306 HIS A C 1
ATOM 2452 O O . HIS A 1 306 ? -1.532 -1.686 39.391 1.00 96.38 306 HIS A O 1
ATOM 2458 N N . HIS A 1 307 ? -2.906 -1.446 37.634 1.00 96.25 307 HIS A N 1
ATOM 2459 C CA . HIS A 1 307 ? -2.064 -2.204 36.704 1.00 96.25 307 HIS A CA 1
ATOM 2460 C C . HIS A 1 307 ? -0.949 -1.377 36.044 1.00 96.25 307 HIS A C 1
ATOM 2462 O O . HIS A 1 307 ? 0.035 -1.949 35.576 1.00 96.25 307 HIS A O 1
ATOM 2468 N N . ASN A 1 308 ? -1.079 -0.050 36.016 1.00 96.69 308 ASN A N 1
ATOM 2469 C CA . ASN A 1 308 ? -0.166 0.883 35.358 1.00 96.69 308 ASN A CA 1
ATOM 2470 C C . ASN A 1 308 ? 0.292 1.979 36.339 1.00 96.69 308 ASN A C 1
ATOM 2472 O O . ASN A 1 308 ? 0.051 3.166 36.104 1.00 96.69 308 ASN A O 1
ATOM 2476 N N . PRO A 1 309 ? 1.003 1.630 37.428 1.00 95.69 309 PRO A N 1
ATOM 2477 C CA . PRO A 1 309 ? 1.369 2.579 38.477 1.00 95.69 309 PRO A CA 1
ATOM 2478 C C . PRO A 1 309 ? 2.404 3.627 38.037 1.00 95.69 309 PRO A C 1
ATOM 2480 O O . PRO A 1 309 ? 2.816 4.424 38.865 1.00 95.69 309 PRO A O 1
ATOM 2483 N N . GLY A 1 310 ? 2.862 3.634 36.783 1.00 95.88 310 GLY A N 1
ATOM 2484 C CA . GLY A 1 310 ? 3.726 4.684 36.224 1.00 95.88 310 GLY A CA 1
ATOM 2485 C C . GLY A 1 310 ? 2.992 5.716 35.359 1.00 95.88 310 GLY A C 1
ATOM 2486 O O . GLY A 1 310 ? 3.629 6.639 34.860 1.00 95.88 310 GLY A O 1
ATOM 2487 N N . ASP A 1 311 ? 1.683 5.561 35.139 1.00 96.25 311 ASP A N 1
ATOM 2488 C CA . ASP A 1 311 ? 0.881 6.470 34.307 1.00 96.25 311 ASP A CA 1
ATOM 2489 C C . ASP A 1 311 ? 0.396 7.675 35.134 1.00 96.25 311 ASP A C 1
ATOM 2491 O O . ASP A 1 311 ? -0.770 7.760 35.525 1.00 96.25 311 ASP A O 1
ATOM 2495 N N . GLU A 1 312 ? 1.323 8.586 35.452 1.00 96.75 312 GLU A N 1
ATOM 2496 C CA . GLU A 1 312 ? 1.042 9.795 36.246 1.00 96.75 312 GLU A CA 1
ATOM 2497 C C . GLU A 1 312 ? -0.111 10.647 35.687 1.00 96.75 312 GLU A C 1
ATOM 2499 O O . GLU A 1 312 ? -0.987 11.009 36.473 1.00 96.75 312 GLU A O 1
ATOM 2504 N N . PRO A 1 313 ? -0.228 10.886 34.361 1.00 96.69 313 PRO A N 1
ATOM 2505 C CA . PRO A 1 313 ? -1.358 11.642 33.821 1.00 96.69 313 PRO A CA 1
ATOM 2506 C C . PRO A 1 313 ? -2.731 11.060 34.187 1.00 96.69 313 PRO A C 1
ATOM 2508 O O . PRO A 1 313 ? -3.676 11.807 34.430 1.00 96.69 313 PRO A O 1
ATOM 2511 N N . VAL A 1 314 ? -2.870 9.729 34.237 1.00 96.19 314 VAL A N 1
ATOM 2512 C CA . VAL A 1 314 ? -4.147 9.096 34.614 1.00 96.19 314 VAL A CA 1
ATOM 2513 C C . VAL A 1 314 ? -4.389 9.157 36.113 1.00 96.19 314 VAL A C 1
ATOM 2515 O O . VAL A 1 314 ? -5.529 9.350 36.532 1.00 96.19 314 VAL A O 1
ATOM 2518 N N . LYS A 1 315 ? -3.338 9.018 36.926 1.00 96.50 315 LYS A N 1
ATOM 2519 C CA . LYS A 1 315 ? -3.455 9.169 38.380 1.00 96.50 315 LYS A CA 1
ATOM 2520 C C . LYS A 1 315 ? -3.918 10.564 38.767 1.00 96.50 315 LYS A C 1
ATOM 2522 O O . LYS A 1 315 ? -4.827 10.693 39.581 1.00 96.50 315 LYS A O 1
ATOM 2527 N N . GLU A 1 316 ? -3.311 11.588 38.175 1.00 96.25 316 GLU A N 1
ATOM 2528 C CA . GLU A 1 316 ? -3.682 12.983 38.412 1.00 96.25 316 GLU A CA 1
ATOM 2529 C C . GLU A 1 316 ? -5.139 13.231 38.007 1.00 96.25 316 GLU A C 1
ATOM 2531 O O . GLU A 1 316 ? -5.904 13.785 38.795 1.00 96.25 316 GLU A O 1
ATOM 2536 N N . ALA A 1 317 ? -5.556 12.734 36.836 1.00 94.19 317 ALA A N 1
ATOM 2537 C CA . ALA A 1 317 ? -6.938 12.849 36.372 1.00 94.19 317 ALA A CA 1
ATOM 2538 C C . ALA A 1 317 ? -7.945 12.138 37.298 1.00 94.19 317 ALA A C 1
ATOM 2540 O O . ALA A 1 317 ? -9.024 12.670 37.560 1.00 94.19 317 ALA A O 1
ATOM 2541 N N . LEU A 1 318 ? -7.600 10.952 37.811 1.00 96.00 318 LEU A N 1
ATOM 2542 C CA . LEU A 1 318 ? -8.421 10.222 38.780 1.00 96.00 318 LEU A CA 1
ATOM 2543 C C . LEU A 1 318 ? -8.550 10.998 40.098 1.00 96.00 318 LEU A C 1
ATOM 2545 O O . LEU A 1 318 ? -9.659 11.162 40.603 1.00 96.00 318 LEU A O 1
ATOM 2549 N N . GLN A 1 319 ? -7.440 11.513 40.631 1.00 95.31 319 GLN A N 1
ATOM 2550 C CA . GLN A 1 319 ? -7.451 12.272 41.880 1.00 95.31 319 GLN A CA 1
ATOM 2551 C C . GLN A 1 319 ? -8.241 13.579 41.747 1.00 95.31 319 GLN A C 1
ATOM 2553 O O . GLN A 1 319 ? -9.011 13.926 42.640 1.00 95.31 319 GLN A O 1
ATOM 2558 N N . GLU A 1 320 ? -8.086 14.295 40.631 1.00 93.88 320 GLU A N 1
ATOM 2559 C CA . GLU A 1 320 ? -8.855 15.509 40.360 1.00 93.88 320 GLU A CA 1
ATOM 2560 C C . GLU A 1 320 ? -10.361 15.217 40.318 1.00 93.88 320 GLU A C 1
ATOM 2562 O O . GLU A 1 320 ? -11.155 15.976 40.878 1.00 93.88 320 GLU A O 1
ATOM 2567 N N . LEU A 1 321 ? -10.757 14.103 39.696 1.00 92.94 321 LEU A N 1
ATOM 2568 C CA . LEU A 1 321 ? -12.155 13.698 39.608 1.00 92.94 321 LEU A CA 1
ATOM 2569 C C . LEU A 1 321 ? -12.749 13.361 40.984 1.00 92.94 321 LEU A C 1
ATOM 2571 O O . LEU A 1 321 ? -13.856 13.806 41.284 1.00 92.94 321 LEU A O 1
ATOM 2575 N N . ILE A 1 322 ? -12.010 12.630 41.825 1.00 93.19 322 ILE A N 1
ATOM 2576 C CA . ILE A 1 322 ? -12.427 12.294 43.196 1.00 93.19 322 ILE A CA 1
ATOM 2577 C C . ILE A 1 322 ? -12.585 13.569 44.039 1.00 93.19 322 ILE A C 1
ATOM 2579 O O . ILE A 1 322 ? -13.639 13.781 44.634 1.00 93.19 322 ILE A O 1
ATOM 2583 N N . ASN A 1 323 ? -11.594 14.467 44.016 1.00 92.00 323 ASN A N 1
ATOM 2584 C CA . ASN A 1 323 ? -11.624 15.710 44.796 1.00 92.00 323 ASN A CA 1
ATOM 2585 C C . ASN A 1 323 ? -12.821 16.609 44.429 1.00 92.00 323 ASN A C 1
ATOM 2587 O O . ASN A 1 323 ? -13.410 17.262 45.295 1.00 92.00 323 ASN A O 1
ATOM 2591 N N . ARG A 1 324 ? -13.186 16.666 43.138 1.00 89.75 324 ARG A N 1
ATOM 2592 C CA . ARG A 1 324 ? -14.361 17.425 42.677 1.00 89.75 324 ARG A CA 1
ATOM 2593 C C . ARG A 1 324 ? -15.657 16.872 43.274 1.00 89.75 324 ARG A C 1
ATOM 2595 O O . ARG A 1 324 ? -16.462 17.653 43.767 1.00 89.75 324 ARG A O 1
ATOM 2602 N N . LEU A 1 325 ? -15.826 15.549 43.302 1.00 86.81 325 LEU A N 1
ATOM 2603 C CA . LEU A 1 325 ? -17.017 14.915 43.877 1.00 86.81 325 LEU A CA 1
ATOM 2604 C C . LEU A 1 325 ? -17.137 15.135 45.389 1.00 86.81 325 LEU A C 1
ATOM 2606 O O . LEU A 1 325 ? -18.238 15.370 45.880 1.00 86.81 325 LEU A O 1
ATOM 2610 N N . GLU A 1 326 ? -16.021 15.098 46.121 1.00 85.81 326 GLU A N 1
ATOM 2611 C CA . GLU A 1 326 ? -16.008 15.395 47.561 1.00 85.81 326 GLU A CA 1
ATOM 2612 C C . GLU A 1 326 ? -16.425 16.849 47.840 1.00 85.81 326 GLU A C 1
ATOM 2614 O O . GLU A 1 326 ? -17.220 17.111 48.741 1.00 85.81 326 GLU A O 1
ATOM 2619 N N . THR A 1 327 ? -15.961 17.793 47.016 1.00 83.75 327 THR A N 1
ATOM 2620 C CA . THR A 1 327 ? -16.306 19.221 47.143 1.00 83.75 327 THR A CA 1
ATOM 2621 C C . THR A 1 327 ? -17.784 19.493 46.816 1.00 83.75 327 THR A C 1
ATOM 2623 O O . THR A 1 327 ? -18.448 20.285 47.496 1.00 83.75 327 THR A O 1
ATOM 2626 N N . ASP A 1 328 ? -18.326 18.823 45.797 1.00 78.38 328 ASP A N 1
ATOM 2627 C CA . ASP A 1 328 ? -19.737 18.937 45.408 1.00 78.38 328 ASP A CA 1
ATOM 2628 C C . ASP A 1 328 ? -20.672 18.311 46.465 1.00 78.38 328 ASP A C 1
ATOM 2630 O O . ASP A 1 328 ? -21.740 18.853 46.756 1.00 78.38 328 ASP A O 1
ATOM 2634 N N . ALA A 1 329 ? -20.258 17.217 47.112 1.00 74.12 329 ALA A N 1
ATOM 2635 C CA . ALA A 1 329 ? -21.009 16.605 48.210 1.00 74.12 329 ALA A CA 1
ATOM 2636 C C . ALA A 1 329 ? -21.038 17.491 49.473 1.00 74.12 329 ALA A C 1
ATOM 2638 O O . ALA A 1 329 ? -22.092 17.655 50.094 1.00 74.12 329 ALA A O 1
ATOM 2639 N N . ASP A 1 330 ? -19.907 18.112 49.822 1.00 70.19 330 ASP A N 1
ATOM 2640 C CA . ASP A 1 330 ? -19.787 19.019 50.973 1.00 70.19 330 ASP A CA 1
ATOM 2641 C C . ASP A 1 330 ? -20.590 20.319 50.805 1.00 70.19 330 ASP A C 1
ATOM 2643 O O . ASP A 1 330 ? -21.059 20.896 51.790 1.00 70.19 330 ASP A O 1
ATOM 2647 N N . SER A 1 331 ? -20.754 20.802 49.570 1.00 64.69 331 SER A N 1
ATOM 2648 C CA . SER A 1 331 ? -21.566 21.989 49.275 1.00 64.69 331 SER A CA 1
ATOM 2649 C C . SER A 1 331 ? -23.067 21.686 49.300 1.00 64.69 331 SER A C 1
ATOM 2651 O O . SER A 1 331 ? -23.814 22.429 49.936 1.00 64.69 331 SER A O 1
ATOM 2653 N N . ALA A 1 332 ? -23.502 20.554 48.738 1.00 61.28 332 ALA A N 1
ATOM 2654 C CA . ALA A 1 332 ? -24.897 20.108 48.805 1.00 61.28 332 ALA A CA 1
ATOM 2655 C C . ALA A 1 332 ? -25.362 19.799 50.244 1.00 61.28 332 ALA A C 1
ATOM 2657 O O . ALA A 1 332 ? -26.512 20.058 50.596 1.00 61.28 332 ALA A O 1
ATOM 2658 N N . GLY A 1 333 ? -24.468 19.297 51.104 1.00 57.53 333 GLY A N 1
ATOM 2659 C CA . GLY A 1 333 ? -24.757 19.034 52.519 1.00 57.53 333 GLY A CA 1
ATOM 2660 C C . GLY A 1 333 ? -24.837 20.280 53.414 1.00 57.53 333 GLY A C 1
ATOM 2661 O O . GLY A 1 333 ? -25.304 20.176 54.544 1.00 57.53 333 GLY A O 1
ATOM 2662 N N . ARG A 1 334 ? -24.390 21.452 52.939 1.00 57.75 334 ARG A N 1
ATOM 2663 C CA . ARG A 1 334 ? -24.455 22.732 53.677 1.00 57.75 334 ARG A CA 1
ATOM 2664 C C . ARG A 1 334 ? -25.670 23.594 53.319 1.00 57.75 334 ARG A C 1
ATOM 2666 O O . ARG A 1 334 ? -25.913 24.580 54.011 1.00 57.75 334 ARG A O 1
ATOM 2673 N N . GLU A 1 335 ? -26.406 23.248 52.263 1.00 51.94 335 GLU A N 1
ATOM 2674 C CA . GLU A 1 335 ? -27.623 23.953 51.822 1.00 51.94 335 GLU A CA 1
ATOM 2675 C C . GLU A 1 335 ? -28.940 23.292 52.293 1.00 51.94 335 GLU A C 1
ATOM 2677 O O . GLU A 1 335 ? -30.012 23.849 52.053 1.00 51.94 335 GLU A O 1
ATOM 2682 N N . MET A 1 336 ? -28.875 22.142 52.983 1.00 42.59 336 MET A N 1
ATOM 2683 C CA . MET A 1 336 ? -30.013 21.475 53.649 1.00 42.59 336 MET A CA 1
ATOM 2684 C C . MET A 1 336 ? -30.108 21.817 55.137 1.00 42.59 336 MET A C 1
ATOM 2686 O O . MET A 1 336 ? -31.255 21.907 55.632 1.00 42.59 336 MET A O 1
#

InterPro domains:
  IPR011990 Tetratricopeptide-like helical domain superfamily [G3DSA:1.25.40.10] (146-328)
  IPR011990 Tetratricopeptide-like helical domain superfamily [SSF48452] (166-313)
  IPR052724 Glycosyltransferase 117 domain-containing protein [PTHR16214] (2-54)
  IPR060492 TMEM260-associated domain 2 [PF28495] (2-54)

Secondary structure (DSSP, 8-state):
--SPTT-EEEE-SGGGTHHHHHHHHTS---TTSEEEETTTTTSHHHHHHHHHTS-------HHHHHH---EE-TTS-EE-HHHHHHHHHHHHHBTTB-EEEETTS-GGG-EETTEESGGGEEEETTEEEE-TT-SS-EE-HHHHHHHHH-TTT---GGGT-TTS---HHHHHHHHHHHHHHHHHHHHHHHTT-HHHHHHHHHHHHHH-TT-HHHHHHHHHHHHHTT-HHHHHHHHHH-TTS--HHHHHHHHHHHHHTT-HHHHHHHHHHHHHH-TT-HHHHHHHHHHHHHTT-HHHHHHHHHHHHHH-TT-HHHHHHHHHHHHHHHHHHHHHTT--

Organism: NCBI:txid412755

pLDDT: mean 91.2, std 8.18, range [42.59, 98.5]